Protein AF-A0A179RUH1-F1 (afdb_monomer_lite)

Organism: NCBI:txid427683

Structure (mmCIF, N/CA/C/O backbone):
data_AF-A0A179RUH1-F1
#
_entry.id   AF-A0A179RUH1-F1
#
loop_
_atom_site.group_PDB
_atom_site.id
_atom_site.type_symbol
_atom_site.label_atom_id
_atom_site.label_alt_id
_atom_site.label_comp_id
_atom_site.label_asym_id
_atom_site.label_entity_id
_atom_site.label_seq_id
_atom_site.pdbx_PDB_ins_code
_atom_site.Cartn_x
_atom_site.Cartn_y
_atom_site.Cartn_z
_atom_site.occupancy
_atom_site.B_iso_or_equiv
_atom_site.auth_seq_id
_atom_site.auth_comp_id
_atom_site.auth_asym_id
_atom_site.auth_atom_id
_atom_site.pdbx_PDB_model_num
ATOM 1 N N . MET A 1 1 ? 37.148 2.995 38.097 1.00 51.41 1 MET A N 1
ATOM 2 C CA . MET A 1 1 ? 36.267 2.937 36.908 1.00 51.41 1 MET A CA 1
ATOM 3 C C . MET A 1 1 ? 35.567 1.582 36.913 1.00 51.41 1 MET A C 1
ATOM 5 O O . MET A 1 1 ? 36.279 0.582 36.917 1.00 51.41 1 MET A O 1
ATOM 9 N N . PRO A 1 2 ? 34.228 1.506 37.010 1.00 51.47 2 PRO A N 1
ATOM 10 C CA . PRO A 1 2 ? 33.525 0.230 36.899 1.00 51.47 2 PRO A CA 1
ATOM 11 C C . PRO A 1 2 ? 33.704 -0.323 35.478 1.00 51.47 2 PRO A C 1
ATOM 13 O O . PRO A 1 2 ? 33.559 0.408 34.501 1.00 51.47 2 PRO A O 1
ATOM 16 N N . LYS A 1 3 ? 34.097 -1.597 35.371 1.00 55.59 3 LYS A N 1
ATOM 17 C CA . LYS A 1 3 ? 34.314 -2.285 34.092 1.00 55.59 3 LYS A CA 1
ATOM 18 C C . LYS A 1 3 ? 32.977 -2.410 33.358 1.00 55.59 3 LYS A C 1
ATOM 20 O O . LYS A 1 3 ? 32.030 -2.949 33.925 1.00 55.59 3 LYS A O 1
ATOM 25 N N . SER A 1 4 ? 32.918 -1.939 32.114 1.00 59.97 4 SER A N 1
ATOM 26 C CA . SER A 1 4 ? 31.771 -2.149 31.229 1.00 59.97 4 SER A CA 1
ATOM 27 C C . SER A 1 4 ? 31.453 -3.649 31.134 1.00 59.97 4 SER A C 1
ATOM 29 O O . SER A 1 4 ? 32.389 -4.447 30.994 1.00 59.97 4 SER A O 1
ATOM 31 N N . PRO A 1 5 ? 30.177 -4.063 31.227 1.00 62.06 5 PRO A N 1
ATOM 32 C CA . PRO A 1 5 ? 29.813 -5.465 31.086 1.00 62.06 5 PRO A CA 1
ATOM 33 C C . PRO A 1 5 ? 30.238 -5.965 29.701 1.00 62.06 5 PRO A C 1
ATOM 35 O O . PRO A 1 5 ? 29.958 -5.331 28.684 1.00 62.06 5 PRO A O 1
ATOM 38 N N . LYS A 1 6 ? 30.960 -7.091 29.677 1.00 61.19 6 LYS A N 1
ATOM 39 C CA . LYS A 1 6 ? 31.344 -7.782 28.441 1.00 61.19 6 LYS A CA 1
ATOM 40 C C . LYS A 1 6 ? 30.064 -8.101 27.648 1.00 61.19 6 LYS A C 1
ATOM 42 O O . LYS A 1 6 ? 29.127 -8.615 28.263 1.00 61.19 6 LYS A O 1
ATOM 47 N N . PRO A 1 7 ? 30.008 -7.833 26.329 1.00 63.47 7 PRO A N 1
ATOM 48 C CA . PRO A 1 7 ? 28.891 -8.270 25.498 1.00 63.47 7 PRO A CA 1
ATOM 49 C C . PRO A 1 7 ? 28.693 -9.776 25.677 1.00 63.47 7 PRO A C 1
ATOM 51 O O . PRO A 1 7 ? 29.664 -10.532 25.612 1.00 63.47 7 PRO A O 1
ATOM 54 N N . ALA A 1 8 ? 27.462 -10.203 25.957 1.00 71.00 8 ALA A N 1
ATOM 55 C CA . ALA A 1 8 ? 27.145 -11.621 26.044 1.00 71.00 8 ALA A CA 1
ATOM 56 C C . ALA A 1 8 ? 27.452 -12.273 24.687 1.00 71.00 8 ALA A C 1
ATOM 58 O O . ALA A 1 8 ? 26.938 -11.819 23.665 1.00 71.00 8 ALA A O 1
ATOM 59 N N . GLU A 1 9 ? 28.295 -13.309 24.671 1.00 68.75 9 GLU A N 1
ATOM 60 C CA . GLU A 1 9 ? 28.537 -14.105 23.466 1.00 68.75 9 GLU A CA 1
ATOM 61 C C . GLU A 1 9 ? 27.199 -14.668 22.980 1.00 68.75 9 GLU A C 1
ATOM 63 O O . GLU A 1 9 ? 26.543 -15.461 23.663 1.00 68.75 9 GLU A O 1
ATOM 68 N N . THR A 1 10 ? 26.761 -14.215 21.806 1.00 74.94 10 THR A N 1
ATOM 69 C CA . THR A 1 10 ? 25.546 -14.712 21.172 1.00 74.94 10 THR A CA 1
ATOM 70 C C . THR A 1 10 ? 25.770 -16.170 20.810 1.00 74.94 10 THR A C 1
ATOM 72 O O . THR A 1 10 ? 26.592 -16.479 19.947 1.00 74.94 10 THR A O 1
ATOM 75 N N . LYS A 1 11 ? 25.050 -17.075 21.484 1.00 78.00 11 LYS A N 1
ATOM 76 C CA . LYS A 1 11 ? 25.048 -18.497 21.129 1.00 78.00 11 LYS A CA 1
ATOM 77 C C . LYS A 1 11 ? 24.722 -18.646 19.636 1.00 78.00 11 LYS A C 1
ATOM 79 O O . LYS A 1 11 ? 23.838 -17.930 19.155 1.00 78.00 11 LYS A O 1
ATOM 84 N N . PRO A 1 12 ? 25.392 -19.562 18.915 1.00 85.75 12 PRO A N 1
ATOM 85 C CA . PRO A 1 12 ? 25.071 -19.812 17.518 1.00 85.75 12 PRO A CA 1
ATOM 86 C C . PRO A 1 12 ? 23.609 -20.250 17.396 1.00 85.75 12 PRO A C 1
ATOM 88 O O . PRO A 1 12 ? 23.085 -20.960 18.260 1.00 85.75 12 PRO A O 1
ATOM 91 N N . LEU A 1 13 ? 22.946 -19.790 16.334 1.00 90.69 13 LEU A N 1
ATOM 92 C CA . LEU A 1 13 ? 21.565 -20.162 16.046 1.00 90.69 13 LEU A CA 1
ATOM 93 C C . LEU A 1 13 ? 21.479 -21.678 15.829 1.00 90.69 13 LEU A C 1
ATOM 95 O O . LEU A 1 13 ? 22.367 -22.277 15.225 1.00 90.69 13 LEU A O 1
ATOM 99 N N . ARG A 1 14 ? 20.414 -22.305 16.338 1.00 94.38 14 ARG A N 1
ATOM 100 C CA . ARG A 1 14 ? 20.159 -23.728 16.089 1.00 94.38 14 ARG A CA 1
ATOM 101 C C . ARG A 1 14 ? 19.703 -23.946 14.648 1.00 94.38 14 ARG A C 1
ATOM 103 O O . ARG A 1 14 ? 19.047 -23.085 14.066 1.00 94.38 14 ARG A O 1
ATOM 110 N N . GLU A 1 15 ? 19.954 -25.142 14.132 1.00 95.06 15 GLU A N 1
ATOM 111 C CA . GLU A 1 15 ? 19.354 -25.584 12.875 1.00 95.06 15 GLU A CA 1
ATOM 112 C C . GLU A 1 15 ? 17.820 -25.707 12.996 1.00 95.06 15 GLU A C 1
ATOM 114 O O . GLU A 1 15 ? 17.309 -26.039 14.081 1.00 95.06 15 GLU A O 1
ATOM 119 N N . PRO A 1 16 ? 17.072 -25.472 11.902 1.00 96.12 16 PRO A N 1
ATOM 120 C CA . PRO A 1 16 ? 15.638 -25.714 11.866 1.00 96.12 16 PRO A CA 1
ATOM 121 C C . PRO A 1 16 ? 15.300 -27.195 12.069 1.00 96.12 16 PRO A C 1
ATOM 123 O O . PRO A 1 16 ? 15.936 -28.082 11.486 1.00 96.12 16 PRO A O 1
ATOM 126 N N . ASP A 1 17 ? 14.266 -27.470 12.858 1.00 97.56 17 ASP A N 1
ATOM 127 C CA . ASP A 1 17 ? 13.756 -28.826 13.045 1.00 97.56 17 ASP A CA 1
ATOM 128 C C . ASP A 1 17 ? 12.928 -29.306 11.832 1.00 97.56 17 ASP A C 1
ATOM 130 O O . ASP A 1 17 ? 12.706 -28.585 10.855 1.00 97.56 17 ASP A O 1
ATOM 134 N N . ALA A 1 18 ? 12.465 -30.558 11.864 1.00 97.62 18 ALA A N 1
ATOM 135 C CA . ALA A 1 18 ? 11.696 -31.134 10.760 1.00 97.62 18 ALA A CA 1
ATOM 136 C C . ALA A 1 18 ? 10.355 -30.415 10.499 1.00 97.62 18 ALA A C 1
ATOM 138 O O . ALA A 1 18 ? 9.923 -30.320 9.348 1.00 97.62 18 ALA A O 1
ATOM 139 N N . ARG A 1 19 ? 9.689 -29.895 11.541 1.00 97.56 19 ARG A N 1
ATOM 140 C CA . ARG A 1 19 ? 8.420 -29.160 11.401 1.00 97.56 19 ARG A CA 1
ATOM 141 C C . ARG A 1 19 ? 8.658 -27.790 10.780 1.00 97.56 19 ARG A C 1
ATOM 143 O O . ARG A 1 19 ? 7.870 -27.370 9.931 1.00 97.56 19 ARG A O 1
ATOM 150 N N . GLU A 1 20 ? 9.740 -27.124 11.166 1.00 98.00 20 GLU A N 1
ATOM 151 C CA . GLU A 1 20 ? 10.156 -25.840 10.605 1.00 98.00 20 GLU A CA 1
ATOM 152 C C . GLU A 1 20 ? 10.570 -25.975 9.143 1.00 98.00 20 GLU A C 1
ATOM 154 O O . GLU A 1 20 ? 10.096 -25.197 8.319 1.00 98.00 20 GLU A O 1
ATOM 159 N N . LYS A 1 21 ? 11.348 -27.004 8.784 1.00 98.06 21 LYS A N 1
ATOM 160 C CA . LYS A 1 21 ? 11.692 -27.301 7.380 1.00 98.06 21 LYS A CA 1
ATOM 161 C C . LYS A 1 21 ? 10.448 -27.501 6.524 1.00 98.06 21 LYS A C 1
ATOM 163 O O . LYS A 1 21 ? 10.264 -26.790 5.543 1.00 98.06 21 LYS A O 1
ATOM 168 N N . ALA A 1 22 ? 9.519 -28.343 6.974 1.00 97.69 22 ALA A N 1
ATOM 169 C CA . ALA A 1 22 ? 8.259 -28.540 6.266 1.00 97.69 22 ALA A CA 1
ATOM 170 C C . ALA A 1 22 ? 7.426 -27.242 6.151 1.00 97.69 22 ALA A C 1
ATOM 172 O O . ALA A 1 22 ? 6.706 -27.047 5.171 1.00 97.69 22 ALA A O 1
ATOM 173 N N . ALA A 1 23 ? 7.479 -26.349 7.147 1.00 97.69 23 ALA A N 1
ATOM 174 C CA . ALA A 1 23 ? 6.821 -25.044 7.076 1.00 97.69 23 ALA A CA 1
ATOM 175 C C . ALA A 1 23 ? 7.497 -24.099 6.068 1.00 97.69 23 ALA A C 1
ATOM 177 O O . ALA A 1 23 ? 6.783 -23.410 5.332 1.00 97.69 23 ALA A O 1
ATOM 178 N N . MET A 1 24 ? 8.833 -24.102 6.004 1.00 97.88 24 MET A N 1
ATOM 179 C CA . MET A 1 24 ? 9.621 -23.349 5.025 1.00 97.88 24 MET A CA 1
ATOM 180 C C . MET A 1 24 ? 9.363 -23.841 3.599 1.00 97.88 24 MET A C 1
ATOM 182 O O . MET A 1 24 ? 9.111 -23.011 2.732 1.00 97.88 24 MET A O 1
ATOM 186 N N . ASP A 1 25 ? 9.292 -25.153 3.367 1.00 98.25 25 ASP A N 1
ATOM 187 C CA . ASP A 1 25 ? 8.984 -25.718 2.046 1.00 98.25 25 ASP A CA 1
ATOM 188 C C . ASP A 1 25 ? 7.602 -25.263 1.558 1.00 98.25 25 ASP A C 1
ATOM 190 O O . ASP A 1 25 ? 7.451 -24.742 0.452 1.00 98.25 25 ASP A O 1
ATOM 194 N N . ARG A 1 26 ? 6.579 -25.334 2.425 1.00 97.81 26 ARG A N 1
ATOM 195 C CA . ARG A 1 26 ? 5.243 -24.801 2.101 1.00 97.81 26 ARG A CA 1
ATOM 196 C C . ARG A 1 26 ? 5.267 -23.293 1.837 1.00 97.81 26 ARG A C 1
ATOM 198 O O . ARG A 1 26 ? 4.463 -22.801 1.046 1.00 97.81 26 ARG A O 1
ATOM 205 N N . ALA A 1 27 ? 6.105 -22.539 2.547 1.00 97.12 27 ALA A N 1
ATOM 206 C CA . ALA A 1 27 ? 6.239 -21.099 2.348 1.00 97.12 27 ALA A CA 1
ATOM 207 C C . ALA A 1 27 ? 6.942 -20.763 1.027 1.00 97.12 27 ALA A C 1
ATOM 209 O O . ALA A 1 27 ? 6.518 -19.821 0.358 1.00 97.12 27 ALA A O 1
ATOM 210 N N . LEU A 1 28 ? 7.943 -21.553 0.633 1.00 97.50 28 LEU A N 1
ATOM 211 C CA . LEU A 1 28 ? 8.657 -21.421 -0.631 1.00 97.50 28 LEU A CA 1
ATOM 212 C C . LEU A 1 28 ? 7.722 -21.639 -1.824 1.00 97.50 28 LEU A C 1
ATOM 214 O O . LEU A 1 28 ? 7.736 -20.842 -2.757 1.00 97.50 28 LEU A O 1
ATOM 218 N N . GLU A 1 29 ? 6.854 -22.648 -1.768 1.00 97.56 29 GLU A N 1
ATOM 219 C CA . GLU A 1 29 ? 5.868 -22.878 -2.831 1.00 97.56 29 GLU A CA 1
ATOM 220 C C . GLU A 1 29 ? 4.874 -21.715 -2.952 1.00 97.56 29 GLU A C 1
ATOM 222 O O . GLU A 1 29 ? 4.619 -21.221 -4.050 1.00 97.56 29 GLU A O 1
ATOM 227 N N . ARG A 1 30 ? 4.391 -21.173 -1.822 1.00 95.81 30 ARG A N 1
ATOM 228 C CA . ARG A 1 30 ? 3.570 -19.948 -1.845 1.00 95.81 30 ARG A CA 1
ATOM 229 C C . ARG A 1 30 ? 4.335 -18.737 -2.369 1.00 95.81 30 ARG A C 1
ATOM 231 O O . ARG A 1 30 ? 3.725 -17.882 -2.992 1.00 95.81 30 ARG A O 1
ATOM 238 N N . TYR A 1 31 ? 5.630 -18.622 -2.082 1.00 94.06 31 TYR A N 1
ATOM 239 C CA . TYR A 1 31 ? 6.466 -17.529 -2.577 1.00 94.06 31 TYR A CA 1
ATOM 240 C C . TYR A 1 31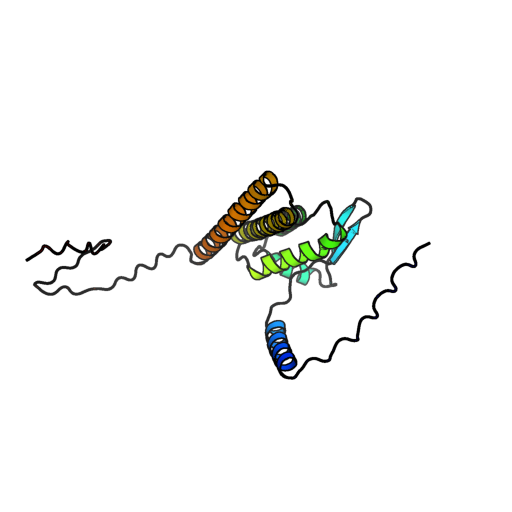 ? 6.612 -17.586 -4.098 1.00 94.06 31 TYR A C 1
ATOM 242 O O . TYR A 1 31 ? 6.343 -16.587 -4.754 1.00 94.06 31 TYR A O 1
ATOM 250 N N . LYS A 1 32 ? 6.933 -18.758 -4.655 1.00 94.25 32 LYS A N 1
ATOM 251 C CA . LYS A 1 32 ? 7.063 -18.959 -6.107 1.00 94.25 32 LYS A CA 1
ATOM 252 C C . LYS A 1 32 ? 5.764 -18.688 -6.873 1.00 94.25 32 LYS A C 1
ATOM 254 O O . LYS A 1 32 ? 5.821 -18.288 -8.026 1.00 94.25 32 LYS A O 1
ATOM 259 N N . ALA A 1 33 ? 4.610 -18.916 -6.244 1.00 94.06 33 ALA A N 1
ATOM 260 C CA . ALA A 1 33 ? 3.302 -18.679 -6.853 1.00 94.06 33 ALA A CA 1
ATOM 261 C C . ALA A 1 33 ? 2.869 -17.200 -6.859 1.00 94.06 33 ALA A C 1
ATOM 263 O O . ALA A 1 33 ? 1.863 -16.869 -7.485 1.00 94.06 33 ALA A O 1
ATOM 264 N N . ARG A 1 34 ? 3.568 -16.310 -6.141 1.00 91.12 34 ARG A N 1
ATOM 265 C CA . ARG A 1 34 ? 3.238 -14.879 -6.127 1.00 91.12 34 ARG A CA 1
ATOM 266 C C . ARG A 1 34 ? 3.828 -14.182 -7.357 1.00 91.12 34 ARG A C 1
ATOM 268 O O . ARG A 1 34 ? 4.953 -14.504 -7.736 1.00 91.12 34 ARG A O 1
ATOM 275 N N . PRO A 1 35 ? 3.121 -13.197 -7.935 1.00 89.50 35 PRO A N 1
ATOM 276 C CA . PRO A 1 35 ? 3.712 -12.297 -8.917 1.00 89.50 35 PRO A CA 1
ATOM 277 C C . PRO A 1 35 ? 4.962 -11.608 -8.359 1.00 89.50 35 PRO A C 1
ATOM 279 O O . PRO A 1 35 ? 5.060 -11.365 -7.151 1.00 89.50 35 PRO A O 1
ATOM 282 N N . ALA A 1 36 ? 5.908 -11.285 -9.242 1.00 88.06 36 ALA A N 1
ATOM 283 C CA . ALA A 1 36 ? 7.064 -10.482 -8.868 1.00 88.06 36 ALA A CA 1
ATOM 284 C C . ALA A 1 36 ? 6.594 -9.090 -8.404 1.00 88.06 36 ALA A C 1
ATOM 286 O O . ALA A 1 36 ? 5.744 -8.500 -9.070 1.00 88.06 36 ALA A O 1
ATOM 287 N N . PRO A 1 37 ? 7.108 -8.558 -7.283 1.00 85.56 37 PRO A N 1
ATOM 288 C CA . PRO A 1 37 ? 6.723 -7.232 -6.822 1.00 85.56 37 PRO A CA 1
ATOM 289 C C . PRO A 1 37 ? 7.235 -6.150 -7.781 1.00 85.56 37 PRO A C 1
ATOM 291 O O . PRO A 1 37 ? 8.336 -6.254 -8.328 1.00 85.56 37 PRO A O 1
ATOM 294 N N . PHE A 1 38 ? 6.446 -5.091 -7.960 1.00 92.00 38 PHE A N 1
ATOM 295 C CA . PHE A 1 38 ? 6.910 -3.873 -8.611 1.00 92.00 38 PHE A CA 1
ATOM 296 C C . PHE A 1 38 ? 7.746 -3.038 -7.633 1.00 92.00 38 PHE A C 1
ATOM 298 O O . PHE A 1 38 ? 7.284 -2.702 -6.541 1.00 92.00 38 PHE A O 1
ATOM 305 N N . GLU A 1 39 ? 8.973 -2.692 -8.026 1.00 93.31 39 GLU A N 1
ATOM 306 C CA . GLU A 1 39 ? 9.933 -1.998 -7.164 1.00 93.31 39 GLU A CA 1
ATOM 307 C C . GLU A 1 39 ? 10.732 -0.930 -7.924 1.00 93.31 39 GLU A C 1
ATOM 309 O O . GLU A 1 39 ? 10.980 -1.030 -9.133 1.00 93.31 39 GLU A O 1
ATOM 314 N N . TYR A 1 40 ? 11.195 0.073 -7.175 1.00 92.56 40 TYR A N 1
ATOM 315 C CA . TYR A 1 40 ? 12.236 1.006 -7.600 1.00 92.56 40 TYR A CA 1
ATOM 316 C C . TYR A 1 40 ? 13.513 0.785 -6.785 1.00 92.56 40 TYR A C 1
ATOM 318 O O . TYR A 1 40 ? 13.475 0.587 -5.569 1.00 92.56 40 TYR A O 1
ATOM 326 N N . ALA A 1 41 ? 14.665 0.904 -7.443 1.00 90.62 41 ALA A N 1
ATOM 327 C CA . ALA A 1 41 ? 15.903 1.212 -6.745 1.00 90.62 41 ALA A CA 1
ATOM 328 C C . ALA A 1 41 ? 15.824 2.662 -6.248 1.00 90.62 41 ALA A C 1
ATOM 330 O O . ALA A 1 41 ? 15.422 3.560 -6.990 1.00 90.62 41 ALA A O 1
ATOM 331 N N . VAL A 1 42 ? 16.188 2.899 -4.990 1.00 87.12 42 VAL A N 1
ATOM 332 C CA . VAL A 1 42 ? 16.121 4.232 -4.388 1.00 87.12 42 VAL A CA 1
ATOM 333 C C . VAL A 1 42 ? 17.520 4.688 -4.015 1.00 87.12 42 VAL A C 1
ATOM 335 O O . VAL A 1 42 ? 18.230 4.011 -3.273 1.00 87.12 42 VAL A O 1
ATOM 338 N N . HIS A 1 43 ? 17.911 5.846 -4.538 1.00 85.44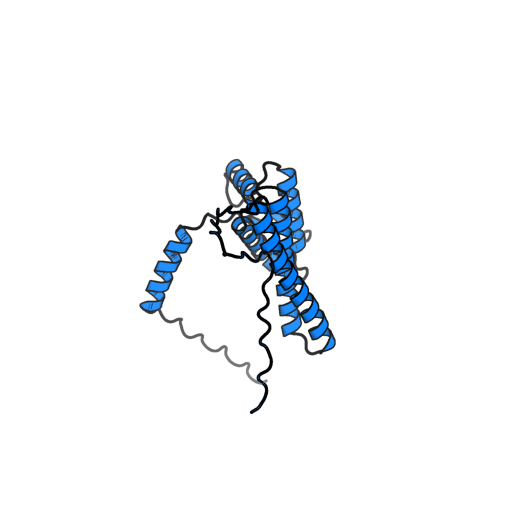 43 HIS A N 1
ATOM 339 C CA . HIS A 1 43 ? 19.228 6.427 -4.323 1.00 85.44 43 HIS A CA 1
ATOM 340 C C . HIS A 1 43 ? 19.101 7.764 -3.587 1.00 85.44 43 HIS A C 1
ATOM 342 O O . HIS A 1 43 ? 18.605 8.731 -4.184 1.00 85.44 43 HIS A O 1
ATOM 348 N N . PRO A 1 44 ? 19.584 7.856 -2.335 1.00 80.81 44 PRO A N 1
ATOM 349 C CA . PRO A 1 44 ? 19.654 9.122 -1.617 1.00 80.81 44 PRO A CA 1
ATOM 350 C C . PRO A 1 44 ? 20.466 10.152 -2.407 1.00 80.81 44 PRO A C 1
ATOM 352 O O . PRO A 1 44 ? 21.509 9.824 -2.976 1.00 80.81 44 PRO A O 1
ATOM 355 N N . GLN A 1 45 ? 19.986 11.390 -2.451 1.00 81.00 45 GLN A N 1
ATOM 356 C CA . GLN A 1 45 ? 20.663 12.515 -3.094 1.00 81.00 45 GLN A CA 1
ATOM 357 C C . GLN A 1 45 ? 21.204 13.502 -2.050 1.00 81.00 45 GLN A C 1
ATOM 359 O O . GLN A 1 45 ? 20.760 13.535 -0.900 1.00 81.00 45 GLN A O 1
ATOM 364 N N . ALA A 1 46 ? 22.185 14.315 -2.456 1.00 76.19 46 ALA A N 1
ATOM 365 C CA . ALA A 1 46 ? 22.867 15.273 -1.578 1.00 76.19 46 ALA A CA 1
ATOM 366 C C . ALA A 1 46 ? 21.952 16.403 -1.067 1.00 76.19 46 ALA A C 1
ATOM 368 O O . ALA A 1 46 ? 22.181 16.941 0.012 1.00 76.19 46 ALA A O 1
ATOM 369 N N . ASP A 1 47 ? 20.898 16.733 -1.814 1.00 77.81 47 ASP A N 1
ATOM 370 C CA . ASP A 1 47 ? 19.843 17.684 -1.434 1.00 77.81 47 ASP A CA 1
ATOM 371 C C . ASP A 1 47 ? 18.825 17.092 -0.435 1.00 77.81 47 ASP A C 1
ATOM 373 O O . ASP A 1 47 ? 17.892 17.768 -0.001 1.00 77.81 47 ASP A O 1
ATOM 377 N N . GLY A 1 48 ? 19.004 15.827 -0.042 1.00 71.25 48 GLY A N 1
ATOM 378 C CA . GLY A 1 48 ? 18.098 15.102 0.839 1.00 71.25 48 GLY A CA 1
ATOM 379 C C . GLY A 1 48 ? 16.856 14.545 0.142 1.00 71.25 48 GLY A C 1
ATOM 380 O O . GLY A 1 48 ? 16.015 13.962 0.834 1.00 71.25 48 GLY A O 1
ATOM 381 N N . MET A 1 49 ? 16.738 14.696 -1.180 1.00 74.06 49 MET A N 1
ATOM 382 C CA . MET A 1 49 ? 15.719 14.036 -1.991 1.00 74.06 49 MET A CA 1
ATOM 383 C C . MET A 1 49 ? 16.090 12.571 -2.256 1.00 74.06 49 MET A C 1
ATOM 385 O O . MET A 1 49 ? 17.231 12.137 -2.083 1.00 74.06 49 MET A O 1
ATOM 389 N N . GLN A 1 50 ? 15.099 11.786 -2.671 1.00 79.56 50 GLN A N 1
ATOM 390 C CA . GLN A 1 50 ? 15.262 10.379 -3.026 1.00 79.56 50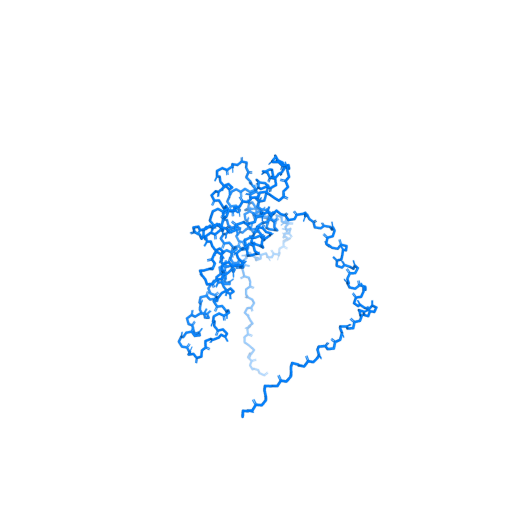 GLN A CA 1
ATOM 391 C C . GLN A 1 50 ? 15.078 10.240 -4.534 1.00 79.56 50 GLN A C 1
ATOM 393 O O . GLN A 1 50 ? 14.025 10.589 -5.067 1.00 79.56 50 GLN A O 1
ATOM 398 N N . LYS A 1 51 ? 16.100 9.742 -5.235 1.00 85.12 51 LYS A N 1
ATOM 399 C CA . LYS A 1 51 ? 16.007 9.473 -6.670 1.00 85.12 51 LYS A CA 1
ATOM 400 C C . LYS A 1 51 ? 15.534 8.045 -6.882 1.00 85.12 51 LYS A C 1
ATOM 402 O O . LYS A 1 51 ? 16.227 7.101 -6.503 1.00 85.12 51 LYS A O 1
ATOM 407 N N . LEU A 1 52 ? 14.383 7.901 -7.528 1.00 88.25 52 LEU A N 1
ATOM 408 C CA . LEU A 1 52 ? 13.903 6.611 -8.002 1.00 88.25 52 LEU A CA 1
ATOM 409 C C . LEU A 1 52 ? 14.639 6.234 -9.293 1.00 88.25 52 LEU A C 1
ATOM 411 O O . LEU A 1 52 ? 14.792 7.051 -10.203 1.00 88.25 52 LEU A O 1
ATOM 415 N N . ALA A 1 53 ? 15.103 4.994 -9.365 1.00 90.00 53 ALA A N 1
ATOM 416 C CA . ALA A 1 53 ? 15.733 4.399 -10.531 1.00 90.00 53 ALA A CA 1
ATOM 417 C C . ALA A 1 53 ? 15.169 2.999 -10.771 1.00 90.00 53 ALA A C 1
ATOM 419 O O . ALA A 1 53 ? 14.689 2.323 -9.861 1.00 90.00 53 ALA A O 1
ATOM 420 N N . ARG A 1 54 ? 15.221 2.552 -12.021 1.00 92.88 54 ARG A N 1
ATOM 421 C CA . ARG A 1 54 ? 14.786 1.202 -12.380 1.00 92.88 54 ARG A CA 1
ATOM 422 C C . ARG A 1 54 ? 15.796 0.186 -11.836 1.00 92.88 54 ARG A C 1
ATOM 424 O O . ARG A 1 54 ? 16.997 0.452 -11.911 1.00 92.88 54 ARG A O 1
ATOM 431 N N . PRO A 1 55 ? 15.347 -0.975 -11.341 1.00 91.62 55 PRO A N 1
ATOM 432 C CA . PRO A 1 55 ? 16.242 -2.006 -10.825 1.00 91.62 55 PRO A CA 1
ATOM 433 C C . PRO A 1 55 ? 16.910 -2.845 -11.931 1.00 91.62 55 PRO A C 1
ATOM 435 O O . PRO A 1 55 ? 17.802 -3.635 -11.635 1.00 91.62 55 PRO A O 1
ATOM 438 N N . HIS A 1 56 ? 16.499 -2.699 -13.196 1.00 92.06 56 HIS A N 1
ATOM 439 C CA . HIS A 1 56 ? 17.015 -3.466 -14.334 1.00 92.06 56 HIS A CA 1
ATOM 440 C C . HIS A 1 56 ? 17.058 -2.642 -15.631 1.00 92.06 56 HIS A C 1
ATOM 442 O O . HIS A 1 56 ? 16.538 -1.528 -15.695 1.00 92.06 56 HIS A O 1
ATOM 448 N N . SER A 1 57 ? 17.683 -3.206 -16.670 1.00 95.31 57 SER A N 1
ATOM 449 C CA . SER A 1 57 ? 17.941 -2.551 -17.962 1.00 95.31 57 SER A CA 1
ATOM 450 C C . SER A 1 57 ? 16.768 -2.556 -18.949 1.00 95.31 57 SER A C 1
ATOM 452 O O . SER A 1 57 ? 16.858 -1.907 -19.984 1.00 95.31 57 SER A O 1
ATOM 454 N N . ASP A 1 58 ? 15.708 -3.327 -18.688 1.00 95.94 58 ASP A N 1
ATOM 455 C CA . ASP A 1 58 ? 14.502 -3.322 -19.527 1.00 95.94 58 ASP A CA 1
ATOM 456 C C . ASP A 1 58 ? 13.571 -2.155 -19.162 1.00 95.94 58 ASP A C 1
ATOM 458 O O . ASP A 1 58 ? 12.760 -2.231 -18.235 1.00 95.94 58 ASP A O 1
ATOM 462 N N . ASP A 1 59 ? 13.727 -1.060 -19.897 1.00 93.62 59 ASP A N 1
ATOM 463 C CA . ASP A 1 59 ? 13.010 0.196 -19.698 1.00 93.62 59 ASP A CA 1
ATOM 464 C C . ASP A 1 59 ? 11.508 0.063 -19.972 1.00 93.62 59 ASP A C 1
ATOM 466 O O . ASP A 1 59 ? 10.685 0.569 -19.205 1.00 93.62 59 ASP A O 1
ATOM 470 N N . ALA A 1 60 ? 11.158 -0.625 -21.060 1.00 95.69 60 ALA A N 1
ATOM 471 C CA . ALA A 1 60 ? 9.774 -0.811 -21.475 1.00 95.69 60 ALA A CA 1
ATOM 472 C C . ALA A 1 60 ? 9.052 -1.775 -20.529 1.00 95.69 60 ALA A C 1
ATOM 474 O O . ALA A 1 60 ? 7.936 -1.486 -20.099 1.00 95.69 60 ALA A O 1
ATOM 475 N N . GLY A 1 61 ? 9.710 -2.872 -20.144 1.00 95.81 61 GLY A N 1
ATOM 476 C CA . GLY A 1 61 ? 9.177 -3.820 -19.170 1.00 95.81 61 GLY A CA 1
ATOM 477 C C . GLY A 1 61 ? 8.930 -3.179 -17.804 1.00 95.81 61 GLY A C 1
ATOM 478 O O . GLY A 1 61 ? 7.871 -3.391 -17.214 1.00 95.81 61 GLY A O 1
ATOM 479 N N . HIS A 1 62 ? 9.851 -2.332 -17.321 1.00 95.81 62 HIS A N 1
ATOM 480 C CA . HIS A 1 62 ? 9.654 -1.622 -16.049 1.00 95.81 62 HIS A CA 1
ATOM 481 C C . HIS A 1 62 ? 8.470 -0.654 -16.108 1.00 95.81 62 HIS A C 1
ATOM 483 O O . HIS A 1 62 ? 7.655 -0.631 -15.188 1.00 95.81 62 HIS A O 1
ATOM 489 N N . LEU A 1 63 ? 8.337 0.102 -17.206 1.00 95.06 63 LEU A N 1
ATOM 490 C CA . LEU A 1 63 ? 7.204 1.005 -17.410 1.00 95.06 63 LEU A CA 1
ATOM 491 C C . LEU A 1 63 ? 5.873 0.245 -17.441 1.00 95.06 63 LEU A C 1
ATOM 493 O O . LEU A 1 63 ? 4.933 0.661 -16.771 1.00 95.06 63 LEU A O 1
ATOM 497 N N . LEU A 1 64 ? 5.792 -0.861 -18.185 1.00 96.00 64 LEU A N 1
ATOM 498 C CA . LEU A 1 64 ? 4.577 -1.675 -18.260 1.00 96.00 64 LEU A CA 1
ATOM 499 C C . LEU A 1 64 ? 4.192 -2.239 -16.891 1.00 96.00 64 LEU A C 1
ATOM 501 O O . LEU A 1 64 ? 3.024 -2.175 -16.521 1.00 96.00 64 LEU A O 1
ATOM 505 N N . HIS A 1 65 ? 5.164 -2.715 -16.113 1.00 95.50 65 HIS A N 1
ATOM 506 C CA . HIS A 1 65 ? 4.913 -3.200 -14.757 1.00 95.50 65 HIS A CA 1
ATOM 507 C C . HIS A 1 65 ? 4.431 -2.075 -13.826 1.00 95.50 65 HIS A C 1
ATOM 509 O O . HIS A 1 65 ? 3.534 -2.284 -13.015 1.00 95.50 65 HIS A O 1
ATOM 515 N N . ALA A 1 66 ? 4.974 -0.862 -13.976 1.00 95.75 66 ALA A N 1
ATOM 516 C CA . ALA A 1 66 ? 4.530 0.301 -13.214 1.00 95.75 66 ALA A CA 1
ATOM 517 C C . ALA A 1 66 ? 3.089 0.707 -13.562 1.00 95.75 66 ALA A C 1
ATOM 519 O O . ALA A 1 66 ? 2.295 0.999 -12.673 1.00 95.75 66 ALA A O 1
ATOM 520 N N . LEU A 1 67 ? 2.754 0.735 -14.853 1.00 97.12 67 LEU A N 1
ATOM 521 C CA . LEU A 1 67 ? 1.411 1.047 -15.345 1.00 97.12 67 LEU A CA 1
ATOM 522 C C . LEU A 1 67 ? 0.381 0.015 -14.857 1.00 97.12 67 LEU A C 1
ATOM 524 O O . LEU A 1 67 ? -0.673 0.401 -14.351 1.00 97.12 67 LEU A O 1
ATOM 528 N N . ASP A 1 68 ? 0.726 -1.273 -14.924 1.00 96.81 68 ASP A N 1
ATOM 529 C CA . ASP A 1 68 ? -0.093 -2.382 -14.420 1.00 96.81 68 ASP A CA 1
ATOM 530 C C . ASP A 1 68 ? -0.319 -2.295 -12.902 1.00 96.81 68 ASP A C 1
ATOM 532 O O . ASP A 1 68 ? -1.456 -2.391 -12.442 1.00 96.81 68 ASP A O 1
ATOM 536 N N . ALA A 1 69 ? 0.723 -1.982 -12.121 1.00 96.56 69 ALA A N 1
ATOM 537 C CA . ALA A 1 69 ? 0.618 -1.833 -10.666 1.00 96.56 69 ALA A CA 1
ATOM 538 C C . ALA A 1 69 ? -0.396 -0.756 -10.234 1.00 96.56 69 ALA A C 1
ATOM 540 O O . ALA A 1 69 ? -1.002 -0.871 -9.169 1.00 96.56 69 ALA A O 1
ATOM 541 N N . PHE A 1 70 ? -0.600 0.281 -11.053 1.00 97.19 70 PHE A N 1
ATOM 542 C CA . PHE A 1 70 ? -1.595 1.332 -10.821 1.00 97.19 70 PHE A CA 1
ATOM 543 C C . PHE A 1 70 ? -2.859 1.179 -11.682 1.00 97.19 70 PHE A C 1
ATOM 545 O O . PHE A 1 70 ? -3.701 2.074 -11.663 1.00 97.19 70 PHE A O 1
ATOM 552 N N . GLY A 1 71 ? -3.014 0.084 -12.431 1.00 96.69 71 GLY A N 1
ATOM 553 C CA . GLY A 1 71 ? -4.192 -0.162 -13.264 1.00 96.69 71 GLY A CA 1
ATOM 554 C C . GLY A 1 71 ? -4.476 0.949 -14.274 1.00 96.69 71 GLY A C 1
ATOM 555 O O . GLY A 1 71 ? -5.634 1.302 -14.476 1.00 96.69 71 GLY A O 1
ATOM 556 N N . THR A 1 72 ? -3.441 1.559 -14.856 1.00 98.00 72 THR A N 1
ATOM 557 C CA . THR A 1 72 ? -3.580 2.730 -15.733 1.00 98.00 72 THR A CA 1
ATOM 558 C C . THR A 1 72 ? -2.792 2.561 -17.026 1.00 98.00 72 THR A C 1
ATOM 560 O O . THR A 1 72 ? -1.767 1.890 -17.063 1.00 98.00 72 THR A O 1
ATOM 563 N N . ALA A 1 73 ? -3.227 3.236 -18.089 1.00 97.50 73 ALA A N 1
ATOM 564 C CA . ALA A 1 73 ? -2.417 3.452 -19.291 1.00 97.50 73 ALA A CA 1
ATOM 565 C C . ALA A 1 73 ? -1.736 4.838 -19.307 1.00 97.50 73 ALA A C 1
ATOM 567 O O . ALA A 1 73 ? -0.974 5.147 -20.222 1.00 97.50 73 ALA A O 1
ATOM 568 N N . SER A 1 74 ? -2.019 5.695 -18.320 1.00 98.00 74 SER A N 1
ATOM 569 C CA . SER A 1 74 ? -1.517 7.066 -18.255 1.00 98.00 74 SER A CA 1
ATOM 570 C C . SER A 1 74 ? -0.208 7.140 -17.478 1.00 98.00 74 SER A C 1
ATOM 572 O O . SER A 1 74 ? -0.161 6.922 -16.264 1.00 98.00 74 SER A O 1
ATOM 574 N N . ASN A 1 75 ? 0.864 7.515 -18.177 1.00 96.06 75 ASN A N 1
ATOM 575 C CA . ASN A 1 75 ? 2.159 7.722 -17.541 1.00 96.06 75 ASN A CA 1
ATOM 576 C C . ASN A 1 75 ? 2.107 8.845 -16.489 1.00 96.06 75 ASN A C 1
ATOM 578 O O . ASN A 1 75 ? 2.632 8.666 -15.393 1.00 96.06 75 ASN A O 1
ATOM 582 N N . ASP A 1 76 ? 1.407 9.944 -16.783 1.00 97.94 76 ASP A N 1
ATOM 583 C CA . ASP A 1 76 ? 1.279 11.093 -15.879 1.00 97.94 76 ASP A CA 1
ATOM 584 C C . ASP A 1 76 ? 0.520 10.733 -14.598 1.00 97.94 76 ASP A C 1
ATOM 586 O O . ASP A 1 76 ? 0.888 11.165 -13.504 1.00 97.94 76 ASP A O 1
ATOM 590 N N . PHE A 1 77 ? -0.525 9.906 -14.715 1.00 98.12 77 PHE A N 1
ATOM 591 C CA . PHE A 1 77 ? -1.257 9.423 -13.547 1.00 98.12 77 PHE A CA 1
ATOM 592 C C . PHE A 1 77 ? -0.352 8.571 -12.655 1.00 98.12 77 PHE A C 1
ATOM 594 O O . PHE A 1 77 ? -0.268 8.820 -11.452 1.00 98.12 77 PHE A O 1
ATOM 601 N N . LYS A 1 78 ? 0.361 7.605 -13.248 1.00 96.19 78 LYS A N 1
ATOM 602 C CA . LYS A 1 78 ? 1.321 6.750 -12.541 1.00 96.19 78 LYS A CA 1
ATOM 603 C C . LYS A 1 78 ? 2.427 7.583 -11.882 1.00 96.19 78 LYS A C 1
ATOM 605 O O . LYS A 1 78 ? 2.737 7.356 -10.715 1.00 96.19 78 LYS A O 1
ATOM 610 N N . ASP A 1 79 ? 2.986 8.574 -12.577 1.00 95.00 79 ASP A N 1
ATOM 611 C CA . ASP A 1 79 ? 4.025 9.454 -12.026 1.00 95.00 79 ASP A CA 1
ATOM 612 C C . ASP A 1 79 ? 3.497 10.272 -10.838 1.00 95.00 79 ASP A C 1
ATOM 614 O O . ASP A 1 79 ? 4.132 10.320 -9.782 1.00 95.00 79 ASP A O 1
ATOM 618 N N . ASN A 1 80 ? 2.295 10.840 -10.949 1.00 95.88 80 ASN A N 1
ATOM 619 C CA . ASN A 1 80 ? 1.665 11.547 -9.838 1.00 95.88 80 ASN A CA 1
ATOM 620 C C . ASN A 1 80 ? 1.348 10.612 -8.653 1.00 95.88 80 ASN A C 1
ATOM 622 O O . ASN A 1 80 ? 1.578 10.985 -7.502 1.00 95.88 80 ASN A O 1
ATOM 626 N N . ALA A 1 81 ? 0.868 9.391 -8.902 1.00 96.06 81 ALA A N 1
ATOM 627 C CA . ALA A 1 81 ? 0.595 8.412 -7.851 1.00 96.06 81 ALA A CA 1
ATOM 628 C C . ALA A 1 81 ? 1.875 8.003 -7.098 1.00 96.06 81 ALA A C 1
ATOM 630 O O . ALA A 1 81 ? 1.865 7.917 -5.868 1.00 96.06 81 ALA A O 1
ATOM 631 N N . LEU A 1 82 ? 2.996 7.830 -7.808 1.00 94.25 82 LEU A N 1
ATOM 632 C CA . LEU A 1 82 ? 4.310 7.575 -7.208 1.00 94.25 82 LEU A CA 1
ATOM 633 C C . LEU A 1 82 ? 4.776 8.738 -6.326 1.00 94.25 82 LEU A C 1
ATOM 635 O O . LEU A 1 82 ? 5.262 8.507 -5.218 1.00 94.25 82 LEU A O 1
ATOM 639 N N . VAL A 1 83 ? 4.595 9.981 -6.782 1.00 92.12 83 VAL A N 1
ATOM 640 C CA . VAL A 1 83 ? 4.922 11.182 -5.995 1.00 92.12 83 VAL A CA 1
ATOM 641 C C . VAL A 1 83 ? 4.074 11.252 -4.724 1.00 92.12 83 VAL A C 1
ATOM 643 O O . VAL A 1 83 ? 4.612 11.470 -3.637 1.00 92.12 83 VAL A O 1
ATOM 646 N N . GLN A 1 84 ? 2.763 11.022 -4.832 1.00 92.75 84 GLN A N 1
ATOM 647 C CA . GLN A 1 84 ? 1.857 11.008 -3.681 1.00 92.75 84 GLN A CA 1
ATOM 648 C C . GLN A 1 84 ? 2.233 9.914 -2.679 1.00 92.75 84 GLN A C 1
ATOM 650 O O . GLN A 1 84 ? 2.293 10.177 -1.478 1.00 92.75 84 GLN A O 1
ATOM 655 N N . LEU A 1 85 ? 2.545 8.709 -3.161 1.00 92.19 85 LEU A N 1
ATOM 656 C CA . LEU A 1 85 ? 2.990 7.612 -2.311 1.00 92.19 85 LEU A CA 1
ATOM 657 C C . LEU A 1 85 ? 4.304 7.948 -1.597 1.00 92.19 85 LEU A C 1
ATOM 659 O O . LEU A 1 85 ? 4.416 7.727 -0.393 1.00 92.19 85 LEU A O 1
ATOM 663 N N . GLY A 1 86 ? 5.269 8.532 -2.311 1.00 89.50 86 GLY A N 1
ATOM 664 C CA . GLY A 1 86 ? 6.538 8.985 -1.741 1.00 89.50 86 GLY A CA 1
ATOM 665 C C . GLY A 1 86 ? 6.326 9.985 -0.606 1.00 89.50 86 GLY A C 1
ATOM 666 O O . GLY A 1 86 ? 6.884 9.816 0.475 1.00 89.50 86 GLY A O 1
ATOM 667 N N . ALA A 1 87 ? 5.453 10.972 -0.812 1.00 86.62 87 ALA A N 1
ATOM 668 C CA . ALA A 1 87 ? 5.120 11.965 0.206 1.00 86.62 87 ALA A CA 1
ATOM 669 C C . ALA A 1 87 ? 4.446 11.355 1.451 1.00 86.62 87 ALA A C 1
ATOM 671 O O . ALA A 1 87 ? 4.668 11.831 2.562 1.00 86.62 87 ALA A O 1
ATOM 672 N N . VAL A 1 88 ? 3.642 10.300 1.284 1.00 83.81 88 VAL A N 1
ATOM 673 C CA . VAL A 1 88 ? 2.965 9.594 2.386 1.00 83.81 88 VAL A CA 1
ATOM 674 C C . VAL A 1 88 ? 3.954 8.807 3.249 1.00 83.81 88 VAL A C 1
ATOM 676 O O . VAL A 1 88 ? 3.892 8.870 4.479 1.00 83.81 88 VAL A O 1
ATOM 679 N N . VAL A 1 89 ? 4.860 8.053 2.621 1.00 81.31 89 VAL A N 1
ATOM 680 C CA . VAL A 1 89 ? 5.766 7.140 3.340 1.00 81.31 89 VAL A CA 1
ATOM 681 C C . VAL A 1 89 ? 6.993 7.842 3.906 1.00 81.31 89 VAL A C 1
ATOM 683 O O . VAL A 1 89 ? 7.685 7.282 4.750 1.00 81.31 89 VAL A O 1
ATOM 686 N N . GLN A 1 90 ? 7.285 9.065 3.464 1.00 75.56 90 GLN A N 1
ATOM 687 C CA . GLN A 1 90 ? 8.448 9.801 3.933 1.00 75.56 90 GLN A CA 1
ATOM 688 C C . GLN A 1 90 ? 8.318 10.148 5.421 1.00 75.56 90 GLN A C 1
ATOM 690 O O . GLN A 1 90 ? 7.588 11.055 5.819 1.00 75.56 90 GLN A O 1
ATOM 695 N N . ASP A 1 91 ? 9.070 9.438 6.261 1.00 68.94 91 ASP A N 1
ATOM 696 C CA . ASP A 1 91 ? 9.288 9.833 7.646 1.00 68.94 91 ASP A CA 1
ATOM 697 C C . ASP A 1 91 ? 10.450 10.835 7.711 1.00 68.94 91 ASP A C 1
ATOM 699 O O . ASP A 1 91 ? 11.565 10.568 7.262 1.00 68.94 91 ASP A O 1
ATOM 703 N N . VAL A 1 92 ? 10.192 12.014 8.279 1.00 57.75 92 VAL A N 1
ATOM 704 C CA . VAL A 1 92 ? 11.197 13.079 8.441 1.00 57.75 92 VAL A CA 1
ATOM 705 C C . VAL A 1 92 ? 12.320 12.648 9.396 1.00 57.75 92 VAL A C 1
ATOM 707 O O . VAL A 1 92 ? 13.413 13.214 9.358 1.00 57.75 92 VAL A O 1
ATOM 710 N N . THR A 1 93 ? 12.067 11.646 10.244 1.00 58.06 93 THR A N 1
ATOM 711 C CA . THR A 1 93 ? 12.977 11.222 11.316 1.00 58.06 93 THR A CA 1
ATOM 712 C C . THR A 1 93 ? 13.887 10.047 10.961 1.00 58.06 93 THR A C 1
ATOM 714 O O . THR A 1 93 ? 14.890 9.857 11.646 1.00 58.06 93 THR A O 1
ATOM 717 N N . ASP A 1 94 ? 13.601 9.307 9.885 1.00 65.88 94 ASP A N 1
ATOM 718 C CA . ASP A 1 94 ? 14.393 8.149 9.446 1.00 65.88 94 ASP A CA 1
ATOM 719 C C . ASP A 1 94 ? 14.447 8.071 7.912 1.00 65.88 94 ASP A C 1
ATOM 721 O O . ASP A 1 94 ? 13.595 7.475 7.249 1.00 65.88 94 ASP A O 1
ATOM 725 N N . LYS A 1 95 ? 15.466 8.723 7.340 1.00 62.00 95 LYS A N 1
ATOM 726 C CA . LYS A 1 95 ? 15.661 8.799 5.885 1.00 62.00 95 LYS A CA 1
ATOM 727 C C . LYS A 1 95 ? 16.202 7.500 5.281 1.00 62.00 95 LYS A C 1
ATOM 729 O O . LYS A 1 95 ? 16.034 7.296 4.081 1.00 62.00 95 LYS A O 1
ATOM 734 N N . GLU A 1 96 ? 16.839 6.641 6.077 1.00 65.00 96 GLU A N 1
ATOM 735 C CA . GLU A 1 96 ? 17.413 5.372 5.605 1.00 65.00 96 GLU A CA 1
ATOM 736 C C . GLU A 1 96 ? 16.319 4.317 5.390 1.00 65.00 96 GLU A C 1
ATOM 738 O O . GLU A 1 96 ? 16.404 3.516 4.459 1.00 65.00 96 GLU A O 1
ATOM 743 N N . ALA A 1 97 ? 15.228 4.382 6.157 1.00 77.62 97 ALA A N 1
ATOM 744 C CA . ALA A 1 97 ? 14.088 3.479 6.008 1.00 77.62 97 ALA A CA 1
ATOM 745 C C . ALA A 1 97 ? 13.170 3.785 4.804 1.00 77.62 97 ALA A C 1
ATOM 747 O O . ALA A 1 97 ? 12.272 2.990 4.509 1.00 77.62 97 ALA A O 1
ATOM 748 N N . PHE A 1 98 ? 13.368 4.904 4.090 1.00 84.06 98 PHE A N 1
ATOM 749 C CA . PHE A 1 98 ? 12.457 5.331 3.020 1.00 84.06 98 PHE A CA 1
ATOM 750 C C . PHE A 1 98 ? 12.340 4.296 1.896 1.00 84.06 98 PHE A C 1
ATOM 752 O O . PHE A 1 98 ? 11.229 3.955 1.502 1.00 84.06 98 PHE A O 1
ATOM 759 N N . ALA A 1 99 ? 13.463 3.761 1.405 1.00 85.44 99 ALA A N 1
ATOM 760 C CA . ALA A 1 99 ? 13.460 2.805 0.295 1.00 85.44 99 ALA A CA 1
ATOM 761 C C . ALA A 1 99 ? 12.613 1.563 0.615 1.00 85.44 99 ALA A C 1
ATOM 763 O O . ALA A 1 99 ? 11.798 1.122 -0.195 1.00 85.44 99 ALA A O 1
ATOM 764 N N . GLN A 1 100 ? 12.766 1.044 1.836 1.00 87.88 100 GLN A N 1
ATOM 765 C CA . GLN A 1 100 ? 12.011 -0.105 2.317 1.00 87.88 100 GLN A CA 1
ATOM 766 C C . GLN A 1 100 ? 10.518 0.216 2.444 1.00 87.88 100 GLN A C 1
ATOM 768 O O . GLN A 1 100 ? 9.689 -0.564 1.980 1.00 87.88 100 GLN A O 1
ATOM 773 N N . GLN A 1 101 ? 10.160 1.355 3.045 1.00 89.69 101 GLN A N 1
ATOM 774 C CA . GLN A 1 101 ? 8.756 1.747 3.221 1.00 89.69 101 GLN A CA 1
ATOM 775 C C . GLN A 1 101 ? 8.068 2.039 1.881 1.00 89.69 101 GLN A C 1
ATOM 777 O O . GLN A 1 101 ? 6.911 1.662 1.684 1.00 89.69 101 GLN A O 1
ATOM 782 N N . PHE A 1 102 ? 8.786 2.658 0.944 1.00 91.88 102 PHE A N 1
ATOM 783 C CA . PHE A 1 102 ? 8.288 2.968 -0.390 1.00 91.88 102 PHE A CA 1
ATOM 784 C C . PHE A 1 102 ? 8.012 1.697 -1.198 1.00 91.88 102 PHE A C 1
ATOM 786 O O . PHE A 1 102 ? 6.886 1.504 -1.653 1.00 91.88 102 PHE A O 1
ATOM 793 N N . ASN A 1 103 ? 8.977 0.777 -1.294 1.00 93.12 103 ASN A N 1
ATOM 794 C CA . ASN A 1 103 ? 8.770 -0.485 -2.012 1.00 93.12 103 ASN A CA 1
ATOM 795 C C . ASN A 1 103 ? 7.749 -1.397 -1.310 1.00 93.12 103 ASN A C 1
ATOM 797 O O . ASN A 1 103 ? 6.948 -2.041 -1.982 1.00 93.12 103 ASN A O 1
ATOM 801 N N . ALA A 1 104 ? 7.676 -1.398 0.027 1.00 93.50 104 ALA A N 1
ATOM 802 C CA . ALA A 1 104 ? 6.606 -2.100 0.746 1.00 93.50 104 ALA A CA 1
ATOM 803 C C . ALA A 1 104 ? 5.213 -1.536 0.412 1.00 93.50 104 ALA A C 1
ATOM 805 O O . ALA A 1 104 ? 4.241 -2.284 0.300 1.00 93.50 104 ALA A O 1
ATOM 806 N N . SER A 1 105 ? 5.119 -0.223 0.211 1.00 94.81 105 SER A N 1
ATOM 807 C CA . SER A 1 105 ? 3.879 0.441 -0.188 1.00 94.81 105 SER A CA 1
ATOM 808 C C . SER A 1 105 ? 3.497 0.141 -1.637 1.00 94.81 105 SER A C 1
ATOM 810 O O . SER A 1 105 ? 2.325 -0.109 -1.916 1.00 94.81 105 SER A O 1
ATOM 812 N N . LEU A 1 106 ? 4.472 0.073 -2.548 1.00 95.75 106 LEU A N 1
ATOM 813 C CA . LEU A 1 106 ? 4.249 -0.401 -3.919 1.00 95.75 106 LEU A CA 1
ATOM 814 C C . LEU A 1 106 ? 3.789 -1.858 -3.946 1.00 95.75 106 LEU A C 1
ATOM 816 O O . LEU A 1 106 ? 2.860 -2.189 -4.680 1.00 95.75 106 LEU A O 1
ATOM 820 N N . ALA A 1 107 ? 4.370 -2.716 -3.106 1.00 95.38 107 ALA A N 1
ATOM 821 C CA . ALA A 1 107 ? 3.930 -4.099 -2.962 1.00 95.38 107 ALA A CA 1
ATOM 822 C C . ALA A 1 107 ? 2.488 -4.190 -2.431 1.00 95.38 107 ALA A C 1
ATOM 824 O O . ALA A 1 107 ? 1.718 -5.030 -2.894 1.00 95.38 107 ALA A O 1
ATOM 825 N N . ALA A 1 108 ? 2.092 -3.310 -1.504 1.00 95.75 108 ALA A N 1
ATOM 826 C CA . ALA A 1 108 ? 0.714 -3.236 -1.020 1.00 95.75 108 ALA A CA 1
ATOM 827 C C . ALA A 1 108 ? -0.265 -2.813 -2.129 1.00 95.75 108 ALA A C 1
ATOM 829 O O . ALA A 1 108 ? -1.299 -3.456 -2.298 1.00 95.75 108 ALA A O 1
ATOM 830 N N . ILE A 1 109 ? 0.075 -1.789 -2.919 1.00 96.62 109 ILE A N 1
ATOM 831 C CA . ILE A 1 109 ? -0.735 -1.354 -4.070 1.00 96.62 109 ILE A CA 1
ATOM 832 C C . ILE A 1 109 ? -0.823 -2.471 -5.116 1.00 96.62 109 ILE A C 1
ATOM 834 O O . ILE A 1 109 ? -1.921 -2.829 -5.531 1.00 96.62 109 ILE A O 1
ATOM 838 N N . SER A 1 110 ? 0.302 -3.101 -5.458 1.00 95.56 110 SER A N 1
ATOM 839 C CA . SER A 1 110 ? 0.337 -4.236 -6.392 1.00 95.56 110 SER A CA 1
ATOM 840 C C . SER A 1 110 ? -0.526 -5.403 -5.897 1.00 95.56 110 SER A C 1
ATOM 842 O O . SER A 1 110 ? -1.227 -6.038 -6.675 1.00 95.56 110 SER A O 1
ATOM 844 N N . GLY A 1 111 ? -0.537 -5.661 -4.584 1.00 94.81 111 GLY A N 1
ATOM 845 C CA . GLY A 1 111 ? -1.393 -6.673 -3.963 1.00 94.81 111 GLY A CA 1
ATOM 846 C C . GLY A 1 111 ? -2.884 -6.316 -3.955 1.00 94.81 111 GLY A C 1
ATOM 847 O O . GLY A 1 111 ? -3.723 -7.216 -3.984 1.00 94.81 111 GLY A O 1
ATOM 848 N N . ILE A 1 112 ? -3.229 -5.024 -3.938 1.00 96.31 112 ILE A N 1
ATOM 849 C CA . ILE A 1 112 ? -4.604 -4.554 -4.159 1.00 96.31 112 ILE A CA 1
ATOM 850 C C . ILE A 1 112 ? -5.014 -4.797 -5.620 1.00 96.31 112 ILE A C 1
ATOM 852 O O . ILE A 1 112 ? -6.179 -5.120 -5.869 1.00 96.31 112 ILE A O 1
ATOM 856 N N . ALA A 1 113 ? -4.063 -4.708 -6.555 1.00 96.06 113 ALA A N 1
ATOM 857 C CA . ALA A 1 113 ? -4.239 -4.868 -7.998 1.00 96.06 113 ALA A CA 1
ATOM 858 C C . ALA A 1 113 ? -5.353 -3.962 -8.562 1.00 96.06 113 ALA A C 1
ATOM 860 O O . ALA A 1 113 ? -6.414 -4.468 -8.945 1.00 96.06 113 ALA A O 1
ATOM 861 N N . PRO A 1 114 ? -5.176 -2.625 -8.534 1.00 97.00 114 PRO A N 1
ATOM 862 C CA . PRO A 1 114 ? -6.144 -1.683 -9.086 1.00 97.00 114 PRO A CA 1
ATOM 863 C C . PRO A 1 114 ? -6.489 -1.998 -10.544 1.00 97.00 114 PRO A C 1
ATOM 865 O O . PRO A 1 114 ? -5.604 -2.282 -11.342 1.00 97.00 114 PRO A O 1
ATOM 868 N N . GLN A 1 115 ? -7.769 -1.912 -10.903 1.00 96.25 115 GLN A N 1
ATOM 869 C CA . GLN A 1 115 ? -8.230 -2.145 -12.284 1.00 96.25 115 GLN A CA 1
ATOM 870 C C . GLN A 1 115 ? -8.403 -0.858 -13.104 1.00 96.25 115 GLN A C 1
ATOM 872 O O . GLN A 1 115 ? -8.692 -0.916 -14.297 1.00 96.25 115 GLN A O 1
ATOM 877 N N . ASN A 1 116 ? -8.321 0.297 -12.444 1.00 96.12 116 ASN A N 1
ATOM 878 C CA . ASN A 1 116 ? -8.488 1.627 -13.020 1.00 96.12 116 ASN A CA 1
ATOM 879 C C . ASN A 1 116 ? -7.928 2.687 -12.058 1.00 96.12 116 ASN A C 1
ATOM 881 O O . ASN A 1 116 ? -7.621 2.409 -10.894 1.00 96.12 116 ASN A O 1
ATOM 885 N N . GLU A 1 117 ? -7.880 3.934 -12.518 1.00 97.56 117 GLU A N 1
ATOM 886 C CA . GLU A 1 117 ? -7.347 5.076 -11.777 1.00 97.56 117 GLU A CA 1
ATOM 887 C C . GLU A 1 117 ? -8.108 5.365 -10.470 1.00 97.56 117 GLU A C 1
ATOM 889 O O . GLU A 1 117 ? -7.512 5.822 -9.494 1.00 97.56 117 GLU A O 1
ATOM 894 N N . VAL A 1 118 ? -9.416 5.084 -10.403 1.00 97.12 118 VAL A N 1
AT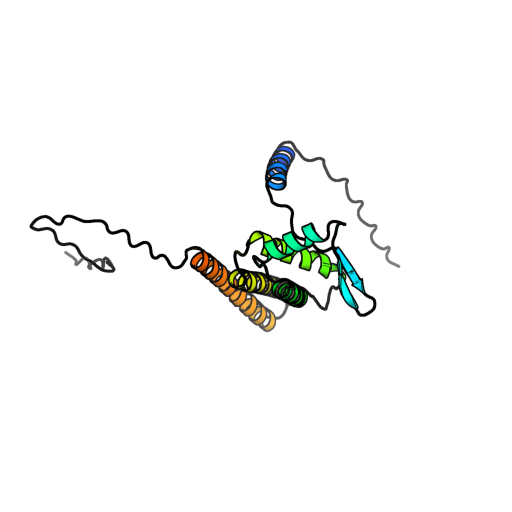OM 895 C CA . VAL A 1 118 ? -10.207 5.284 -9.174 1.00 97.12 118 VAL A CA 1
ATOM 896 C C . VAL A 1 118 ? -9.802 4.273 -8.106 1.00 97.12 118 VAL A C 1
ATOM 898 O O . VAL A 1 118 ? -9.580 4.652 -6.954 1.00 97.12 118 VAL A O 1
ATOM 901 N N . GLU A 1 119 ? -9.651 3.002 -8.484 1.00 97.94 119 GLU A N 1
ATOM 902 C CA . GLU A 1 119 ? -9.106 1.978 -7.590 1.00 97.94 119 GLU A CA 1
ATOM 903 C C . GLU A 1 119 ? -7.677 2.309 -7.158 1.00 97.94 119 GLU A C 1
ATOM 905 O O . GLU A 1 119 ? -7.331 2.094 -5.999 1.00 97.94 119 GLU A O 1
ATOM 910 N N . ALA A 1 120 ? -6.861 2.877 -8.047 1.00 97.50 120 ALA A N 1
ATOM 911 C CA . ALA A 1 120 ? -5.481 3.233 -7.741 1.00 97.50 120 ALA A CA 1
ATOM 912 C C . ALA A 1 120 ? -5.390 4.394 -6.744 1.00 97.50 120 ALA A C 1
ATOM 914 O O . ALA A 1 120 ? -4.636 4.316 -5.773 1.00 97.50 120 ALA A O 1
ATOM 915 N N . MET A 1 121 ? -6.209 5.437 -6.915 1.00 97.62 121 MET A N 1
ATOM 916 C CA . MET A 1 121 ? -6.328 6.514 -5.926 1.00 97.62 121 MET A CA 1
ATOM 917 C C . MET A 1 121 ? -6.780 5.970 -4.567 1.00 97.62 121 MET A C 1
ATOM 919 O O . MET A 1 121 ? -6.216 6.340 -3.535 1.00 97.62 121 MET A O 1
ATOM 923 N N . LEU A 1 122 ? -7.764 5.065 -4.556 1.00 97.88 122 LEU A N 1
ATOM 924 C CA . LEU A 1 122 ? -8.225 4.424 -3.327 1.00 97.88 122 LEU A CA 1
ATOM 925 C C . LEU A 1 122 ? -7.116 3.576 -2.687 1.00 97.88 122 LEU A C 1
ATOM 927 O O . LEU A 1 122 ? -6.924 3.654 -1.477 1.00 97.88 122 LEU A O 1
ATOM 931 N N . ALA A 1 123 ? -6.343 2.829 -3.476 1.00 97.69 123 ALA A N 1
ATOM 932 C CA . ALA A 1 123 ? -5.223 2.024 -2.996 1.00 97.69 123 ALA A CA 1
ATOM 933 C C . ALA A 1 123 ? -4.131 2.884 -2.337 1.00 97.69 123 ALA A C 1
ATOM 935 O O . ALA A 1 123 ? -3.687 2.574 -1.230 1.00 97.69 123 ALA A O 1
ATOM 936 N N . VAL A 1 124 ? -3.750 4.007 -2.959 1.00 96.94 124 VAL A N 1
ATOM 937 C CA . VAL A 1 124 ? -2.800 4.972 -2.373 1.00 96.94 124 VAL A CA 1
ATOM 938 C C . VAL A 1 124 ? -3.341 5.530 -1.050 1.00 96.94 124 VAL A C 1
ATOM 940 O O . VAL A 1 124 ? -2.620 5.573 -0.050 1.00 96.94 124 VAL A O 1
ATOM 943 N N . GLN A 1 125 ? -4.628 5.892 -0.994 1.00 96.38 125 GLN A N 1
ATOM 944 C CA . GLN A 1 125 ? -5.270 6.352 0.244 1.00 96.38 125 GLN A CA 1
ATOM 945 C C . GLN A 1 125 ? -5.324 5.267 1.329 1.00 96.38 125 GLN A C 1
ATOM 947 O O . GLN A 1 125 ? -5.149 5.577 2.510 1.00 96.38 125 GLN A O 1
ATOM 952 N N . MET A 1 126 ? -5.552 4.007 0.957 1.00 98.06 126 MET A N 1
ATOM 953 C CA . MET A 1 126 ? -5.559 2.868 1.878 1.00 98.06 126 MET A CA 1
ATOM 954 C C . MET A 1 126 ? -4.182 2.660 2.510 1.00 98.06 126 MET A C 1
ATOM 956 O O . MET A 1 126 ? -4.093 2.523 3.731 1.00 98.06 126 MET A O 1
ATOM 960 N N . VAL A 1 127 ? -3.109 2.716 1.713 1.00 96.44 127 VAL A N 1
ATOM 961 C CA . VAL A 1 127 ? -1.731 2.653 2.224 1.00 96.44 127 VAL A CA 1
ATOM 962 C C . VAL A 1 127 ? -1.465 3.788 3.213 1.00 96.44 127 VAL A C 1
ATOM 964 O O . VAL A 1 127 ? -1.002 3.528 4.323 1.00 96.44 127 VAL A O 1
ATOM 967 N N . ALA A 1 128 ? -1.824 5.025 2.861 1.00 94.88 128 ALA A N 1
ATOM 968 C CA . ALA A 1 128 ? -1.649 6.182 3.740 1.00 94.88 128 ALA A CA 1
ATOM 969 C C . ALA A 1 128 ? -2.419 6.045 5.061 1.00 94.88 128 ALA A C 1
ATOM 971 O O . ALA A 1 128 ? -1.905 6.354 6.137 1.00 94.88 128 ALA A O 1
ATOM 972 N N . THR A 1 129 ? -3.652 5.547 4.986 1.00 96.75 129 THR A N 1
ATOM 973 C CA . THR A 1 129 ? -4.517 5.338 6.151 1.00 96.75 129 THR A CA 1
ATOM 974 C C . THR A 1 129 ? -3.928 4.278 7.082 1.00 96.75 129 THR A C 1
ATOM 976 O O . THR A 1 129 ? -3.872 4.480 8.298 1.00 96.75 129 THR A O 1
ATOM 979 N N . HIS A 1 130 ? -3.449 3.165 6.520 1.00 96.00 130 HIS A N 1
ATOM 980 C CA . HIS A 1 130 ? -2.791 2.106 7.278 1.00 96.00 130 HIS A CA 1
ATOM 981 C C . HIS A 1 130 ? -1.494 2.599 7.934 1.00 96.00 130 HIS A C 1
ATOM 983 O O . HIS A 1 130 ? -1.303 2.407 9.135 1.00 96.00 130 HIS A O 1
ATOM 989 N N . ASP A 1 131 ? -0.627 3.274 7.178 1.00 92.75 131 ASP A N 1
ATOM 990 C CA . ASP A 1 131 ? 0.636 3.815 7.686 1.00 92.75 131 ASP A CA 1
ATOM 991 C C . ASP A 1 131 ? 0.411 4.802 8.844 1.00 92.75 131 ASP A C 1
ATOM 993 O O . ASP A 1 131 ? 1.017 4.667 9.912 1.00 92.75 131 ASP A O 1
ATOM 997 N N . LEU A 1 132 ? -0.542 5.728 8.700 1.00 93.38 132 LEU A N 1
ATOM 998 C CA . LEU A 1 132 ? -0.878 6.676 9.760 1.00 93.38 132 LEU A CA 1
ATOM 999 C C . LEU A 1 132 ? -1.421 5.974 11.015 1.00 93.38 132 LEU A C 1
ATOM 1001 O O . LEU A 1 132 ? -1.071 6.368 12.132 1.00 93.38 132 LEU A O 1
ATOM 1005 N N . ALA A 1 133 ? -2.227 4.918 10.858 1.00 95.94 133 ALA A N 1
ATOM 1006 C CA . ALA A 1 133 ? -2.688 4.105 11.982 1.00 95.94 133 ALA A CA 1
ATOM 1007 C C . ALA A 1 133 ? -1.513 3.434 12.714 1.00 95.94 133 ALA A C 1
ATOM 1009 O O . ALA A 1 133 ? -1.423 3.527 13.941 1.00 95.94 133 ALA A O 1
ATOM 1010 N N . MET A 1 134 ? -0.585 2.811 11.978 1.00 94.44 134 MET A N 1
ATOM 1011 C CA . MET A 1 134 ? 0.594 2.155 12.558 1.00 94.44 134 MET A CA 1
ATOM 1012 C C . MET A 1 134 ? 1.515 3.155 13.264 1.00 94.44 134 MET A C 1
ATOM 1014 O O . MET A 1 134 ? 1.942 2.911 14.396 1.00 94.44 134 MET A O 1
ATOM 1018 N N . LYS A 1 135 ? 1.773 4.317 12.651 1.00 92.06 135 LYS A N 1
ATOM 1019 C CA . LYS A 1 135 ? 2.564 5.402 13.255 1.00 92.06 135 LYS A CA 1
ATOM 1020 C C . LYS A 1 135 ? 1.905 5.938 14.526 1.00 92.06 135 LYS A C 1
ATOM 1022 O O . LYS A 1 135 ? 2.600 6.157 15.520 1.00 92.06 135 LYS A O 1
ATOM 1027 N N . ALA A 1 136 ? 0.583 6.120 14.530 1.00 94.56 136 ALA A N 1
ATOM 1028 C CA . ALA A 1 136 ? -0.155 6.552 15.716 1.00 94.56 136 ALA A CA 1
ATOM 1029 C C . ALA A 1 136 ? -0.059 5.520 16.851 1.00 94.56 136 ALA A C 1
ATOM 1031 O O . ALA A 1 136 ? 0.268 5.894 17.976 1.00 94.56 136 ALA A O 1
ATOM 1032 N N . MET A 1 137 ? -0.246 4.228 16.557 1.00 95.56 137 MET A N 1
ATOM 1033 C CA . MET A 1 137 ? -0.120 3.157 17.554 1.00 95.56 137 MET A CA 1
ATOM 1034 C C . MET A 1 137 ? 1.300 3.030 18.108 1.00 95.56 137 MET A C 1
ATOM 1036 O O . MET A 1 137 ? 1.467 2.932 19.322 1.00 95.56 137 MET A O 1
ATOM 1040 N N . ARG A 1 138 ? 2.329 3.109 17.254 1.00 93.31 138 ARG A N 1
ATOM 1041 C CA . ARG A 1 138 ? 3.735 3.102 17.689 1.00 93.31 138 ARG A CA 1
ATOM 1042 C C . ARG A 1 138 ? 4.050 4.288 18.600 1.00 93.31 138 ARG A C 1
ATOM 1044 O O . ARG A 1 138 ? 4.716 4.133 19.617 1.00 93.31 138 ARG A O 1
ATOM 1051 N N . LYS A 1 139 ? 3.579 5.491 18.259 1.00 93.19 139 LYS A N 1
ATOM 1052 C CA . LYS A 1 139 ? 3.762 6.672 19.120 1.00 93.19 139 LYS A CA 1
ATOM 1053 C C . LYS A 1 139 ? 3.006 6.517 20.440 1.00 93.19 139 LYS A C 1
ATOM 1055 O O . LYS A 1 139 ? 3.536 6.883 21.483 1.00 93.19 139 LYS A O 1
ATOM 1060 N N . MET A 1 140 ? 1.805 5.940 20.401 1.00 94.94 140 MET A N 1
ATOM 1061 C CA . MET A 1 140 ? 0.983 5.687 21.585 1.00 94.94 140 MET A CA 1
ATOM 1062 C C . MET A 1 140 ? 1.655 4.698 22.542 1.00 94.94 140 MET A C 1
ATOM 1064 O O . MET A 1 140 ? 1.672 4.955 23.739 1.00 94.94 140 MET A O 1
ATOM 1068 N N . SER A 1 141 ? 2.270 3.618 22.040 1.00 93.69 141 SER A N 1
ATOM 1069 C CA . SER A 1 141 ? 2.954 2.621 22.882 1.00 93.69 141 SER A CA 1
ATOM 1070 C C . SER A 1 141 ? 4.177 3.165 23.627 1.00 93.69 141 SER A C 1
ATOM 1072 O O . SER A 1 141 ? 4.654 2.530 24.562 1.00 93.69 141 SER A O 1
ATOM 1074 N N . HIS A 1 142 ? 4.693 4.327 23.217 1.00 92.75 142 HIS A N 1
ATOM 1075 C CA . HIS A 1 142 ? 5.794 5.025 23.883 1.00 92.75 142 HIS A CA 1
ATOM 1076 C C . HIS A 1 142 ? 5.343 6.266 24.670 1.00 92.75 142 HIS A C 1
ATOM 1078 O O . HIS A 1 142 ? 6.176 6.928 25.289 1.00 92.75 142 HIS A O 1
ATOM 1084 N N . ALA A 1 143 ? 4.054 6.612 24.646 1.00 93.44 143 ALA A N 1
ATOM 1085 C CA . ALA A 1 143 ? 3.531 7.742 25.398 1.00 93.44 143 ALA A CA 1
ATOM 1086 C C . ALA A 1 143 ? 3.370 7.369 26.880 1.00 93.44 143 ALA A C 1
ATOM 1088 O O . ALA A 1 143 ? 2.843 6.313 27.213 1.00 93.44 143 ALA A O 1
ATOM 1089 N N . SER A 1 144 ? 3.814 8.258 27.768 1.00 93.12 144 SER A N 1
ATOM 1090 C CA . SER A 1 144 ? 3.684 8.117 29.226 1.00 93.12 144 SER A CA 1
ATOM 1091 C C . SER A 1 144 ? 2.579 8.989 29.831 1.00 93.12 144 SER A C 1
ATOM 1093 O O . SER A 1 144 ? 2.311 8.895 31.024 1.00 93.12 144 SER A O 1
ATOM 1095 N N . ASP A 1 145 ? 1.957 9.846 29.019 1.00 95.88 145 ASP A N 1
ATOM 1096 C CA . ASP A 1 145 ? 0.907 10.776 29.426 1.00 95.88 145 ASP A CA 1
ATOM 1097 C C . ASP A 1 145 ? -0.441 10.379 28.807 1.00 95.88 145 ASP A C 1
ATOM 1099 O O . ASP A 1 145 ? -0.521 10.055 27.617 1.00 95.88 145 ASP A O 1
ATOM 1103 N N . VAL A 1 146 ? -1.496 10.430 29.625 1.00 95.06 146 VAL A N 1
ATOM 1104 C CA . VAL A 1 146 ? -2.837 9.937 29.280 1.00 95.06 146 VAL A CA 1
ATOM 1105 C C . VAL A 1 146 ? -3.476 10.745 28.147 1.00 95.06 146 VAL A C 1
ATOM 1107 O O . VAL A 1 146 ? -4.106 10.153 27.275 1.00 95.06 146 VAL A O 1
ATOM 1110 N N . ASP A 1 147 ? -3.279 12.066 28.095 1.00 96.19 147 ASP A N 1
ATOM 1111 C CA . ASP A 1 147 ? -3.847 12.919 27.039 1.00 96.19 147 ASP A CA 1
ATOM 1112 C C . ASP A 1 147 ? -3.232 12.593 25.670 1.00 96.19 147 ASP A C 1
ATOM 1114 O O . ASP A 1 147 ? -3.936 12.484 24.660 1.00 96.19 147 ASP A O 1
ATOM 1118 N N . ARG A 1 148 ? -1.918 12.343 25.621 1.00 94.94 148 ARG A N 1
ATOM 1119 C CA . ARG A 1 148 ? -1.259 11.881 24.388 1.00 94.94 148 ARG A CA 1
ATOM 1120 C C . ARG A 1 148 ? -1.727 10.493 23.968 1.00 94.94 148 ARG A C 1
ATOM 1122 O O . ARG A 1 148 ? -1.940 10.277 22.773 1.00 94.94 148 ARG A O 1
ATOM 1129 N N . MET A 1 149 ? -1.875 9.571 24.920 1.00 95.88 149 MET A N 1
ATOM 1130 C CA . MET A 1 149 ? -2.384 8.228 24.641 1.00 95.88 149 MET A CA 1
ATOM 1131 C C . MET A 1 149 ? -3.795 8.285 24.051 1.00 95.88 149 MET A C 1
ATOM 1133 O O . MET A 1 149 ? -4.037 7.654 23.024 1.00 95.88 149 MET A O 1
ATOM 1137 N N . ASP A 1 150 ? -4.690 9.091 24.627 1.00 96.88 150 ASP A N 1
ATOM 1138 C CA . ASP A 1 150 ? -6.068 9.240 24.146 1.00 96.88 150 ASP A CA 1
ATOM 1139 C C . ASP A 1 150 ? -6.125 9.843 22.732 1.00 96.88 150 ASP A C 1
ATOM 1141 O O . ASP A 1 150 ? -6.744 9.284 21.822 1.00 96.88 150 ASP A O 1
ATOM 1145 N N . LYS A 1 151 ? -5.385 10.932 22.485 1.00 97.19 151 LYS A N 1
ATOM 1146 C CA . LYS A 1 151 ? -5.317 11.569 21.156 1.00 97.19 151 LYS A CA 1
ATOM 1147 C C . LYS A 1 151 ? -4.805 10.614 20.080 1.00 97.19 151 LYS A C 1
ATOM 1149 O O . LYS A 1 151 ? -5.407 10.513 19.006 1.00 97.19 151 LYS A O 1
ATOM 1154 N N . LEU A 1 152 ? -3.707 9.909 20.352 1.00 97.44 152 LEU A N 1
ATOM 1155 C CA . LEU A 1 152 ? -3.116 8.957 19.407 1.00 97.44 152 LEU A CA 1
ATOM 1156 C C . LEU A 1 152 ? -4.009 7.725 19.215 1.00 97.44 152 LEU A C 1
ATOM 1158 O O . LEU A 1 152 ? -4.188 7.282 18.080 1.00 97.44 152 LEU A O 1
ATOM 1162 N N . GLY A 1 153 ? -4.630 7.226 20.286 1.00 97.12 153 GLY A N 1
ATOM 1163 C CA . GLY A 1 153 ? -5.594 6.129 20.237 1.00 97.12 153 GLY A CA 1
ATOM 1164 C C . GLY A 1 153 ? -6.827 6.470 19.400 1.00 97.12 153 GLY A C 1
ATOM 1165 O O . GLY A 1 153 ? -7.276 5.656 18.588 1.00 97.12 153 GLY A O 1
ATOM 1166 N N . ASN A 1 154 ? -7.333 7.699 19.507 1.00 97.88 154 ASN A N 1
ATOM 1167 C CA . ASN A 1 154 ? -8.446 8.191 18.697 1.00 97.88 154 ASN A CA 1
ATOM 1168 C C . ASN A 1 154 ? -8.074 8.278 17.206 1.00 97.88 154 ASN A C 1
ATOM 1170 O O . ASN A 1 154 ? -8.834 7.813 16.354 1.00 97.88 154 ASN A O 1
ATOM 1174 N N . ILE A 1 155 ? -6.889 8.813 16.879 1.00 97.31 155 ILE A N 1
ATOM 1175 C CA . ILE A 1 155 ? -6.380 8.844 15.496 1.00 97.31 155 ILE A CA 1
ATOM 1176 C C . ILE A 1 155 ? -6.267 7.421 14.942 1.00 97.31 155 ILE A C 1
ATOM 1178 O O . ILE A 1 155 ? -6.830 7.144 13.883 1.0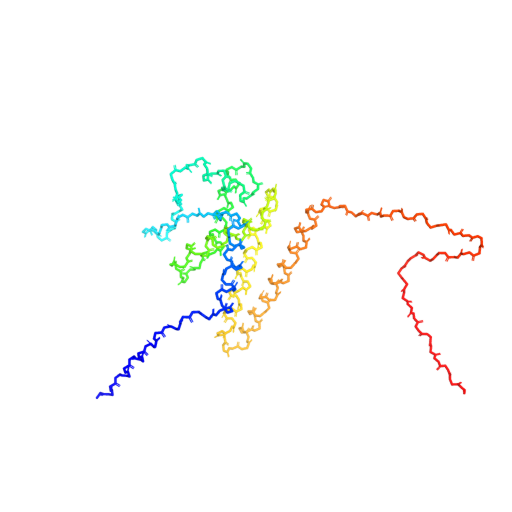0 97.31 155 ILE A O 1
ATOM 1182 N N . ALA A 1 156 ? -5.608 6.514 15.670 1.00 97.62 156 ALA A N 1
ATOM 1183 C CA . ALA A 1 156 ? -5.456 5.121 15.259 1.00 97.62 156 ALA A CA 1
ATOM 1184 C C . ALA A 1 156 ? -6.821 4.464 15.010 1.00 97.62 156 ALA A C 1
ATOM 1186 O O . ALA A 1 156 ? -7.053 3.894 13.946 1.00 97.62 156 ALA A O 1
ATOM 1187 N N . THR A 1 157 ? -7.764 4.617 15.942 1.00 98.06 157 THR A N 1
ATOM 1188 C CA . THR A 1 157 ? -9.116 4.051 15.831 1.00 98.06 157 THR A CA 1
ATOM 1189 C C . THR A 1 157 ? -9.868 4.593 14.619 1.00 98.06 157 THR A C 1
ATOM 1191 O O . THR A 1 157 ? -10.510 3.833 13.894 1.00 98.06 157 THR A O 1
ATOM 1194 N N . LYS A 1 158 ? -9.792 5.904 14.363 1.00 98.38 158 LYS A N 1
ATOM 1195 C CA . LYS A 1 158 ? -10.415 6.522 13.185 1.00 98.38 158 LYS A CA 1
ATOM 1196 C C . LYS A 1 158 ? -9.819 5.980 11.893 1.00 98.38 158 LYS A C 1
ATOM 1198 O O . LYS A 1 158 ? -10.586 5.579 11.026 1.00 98.38 158 LYS A O 1
ATOM 1203 N N . MET A 1 159 ? -8.494 5.917 11.787 1.00 98.19 159 MET A N 1
ATOM 1204 C CA . MET A 1 159 ? -7.829 5.409 10.587 1.00 98.19 159 MET A CA 1
ATOM 1205 C C . MET A 1 159 ? -8.133 3.925 10.351 1.00 98.19 159 MET A C 1
ATOM 1207 O O . MET A 1 159 ? -8.475 3.554 9.236 1.00 98.19 159 MET A O 1
ATOM 1211 N N . MET A 1 160 ? -8.131 3.082 11.388 1.00 98.06 160 MET A N 1
ATOM 1212 C CA . MET A 1 160 ? -8.494 1.662 11.253 1.00 98.06 160 MET A CA 1
ATOM 1213 C C . MET A 1 160 ? -9.943 1.462 10.779 1.00 98.06 160 MET A C 1
ATOM 1215 O O . MET A 1 160 ? -10.206 0.619 9.916 1.00 98.06 160 MET A O 1
ATOM 1219 N N . ARG A 1 161 ? -10.893 2.261 11.290 1.00 98.38 161 ARG A N 1
ATOM 1220 C CA . ARG A 1 161 ? -12.275 2.234 10.786 1.00 98.38 161 ARG A CA 1
ATOM 1221 C C . ARG A 1 161 ? -12.353 2.695 9.333 1.00 98.38 161 ARG A C 1
ATOM 1223 O O . ARG A 1 161 ? -12.984 2.015 8.533 1.00 98.38 161 ARG A O 1
ATOM 1230 N N . THR A 1 162 ? -11.689 3.800 8.987 1.00 98.50 162 THR A N 1
ATOM 1231 C CA . THR A 1 162 ? -11.625 4.297 7.605 1.00 98.50 162 THR A CA 1
ATOM 1232 C C . THR A 1 162 ? -11.053 3.241 6.664 1.00 98.50 162 THR A C 1
ATOM 1234 O O . THR A 1 162 ? -11.641 2.997 5.617 1.00 98.50 162 THR A O 1
ATOM 1237 N N . TYR A 1 163 ? -9.974 2.559 7.055 1.00 98.19 163 TYR A N 1
ATOM 1238 C CA . TYR A 1 163 ? -9.364 1.489 6.266 1.00 98.19 163 TYR A CA 1
ATOM 1239 C C . TYR A 1 163 ? -10.350 0.346 5.992 1.00 98.19 163 TYR A C 1
ATOM 1241 O O . TYR A 1 163 ? -10.463 -0.132 4.866 1.00 98.19 163 TYR A O 1
ATOM 1249 N N . THR A 1 164 ? -11.138 -0.040 6.999 1.00 98.19 164 THR A N 1
ATOM 1250 C CA . THR A 1 164 ? -12.192 -1.055 6.838 1.00 98.19 164 THR A CA 1
ATOM 1251 C C . THR A 1 164 ? -13.266 -0.592 5.848 1.00 98.19 164 THR A C 1
ATOM 1253 O O . THR A 1 164 ? -13.618 -1.329 4.930 1.00 98.19 164 THR A O 1
ATOM 1256 N N . THR A 1 165 ? -13.729 0.657 5.958 1.00 98.44 165 THR A N 1
ATOM 1257 C CA . THR A 1 165 ? -14.685 1.240 5.002 1.00 98.44 165 THR A CA 1
ATOM 1258 C C . THR A 1 165 ? -14.110 1.330 3.584 1.00 98.44 165 THR A C 1
ATOM 1260 O O . THR A 1 165 ? -14.835 1.108 2.617 1.00 98.44 165 THR A O 1
ATOM 1263 N N . GLN A 1 166 ? -12.815 1.616 3.425 1.00 98.12 166 GLN A N 1
ATOM 1264 C CA . GLN A 1 166 ? -12.153 1.628 2.117 1.00 98.12 166 GLN A CA 1
ATOM 1265 C C . GLN A 1 166 ? -12.099 0.224 1.494 1.00 98.12 166 GLN A C 1
ATOM 1267 O O . GLN A 1 166 ? -12.366 0.092 0.301 1.00 98.12 166 GLN A O 1
ATOM 1272 N N . ILE A 1 167 ? -11.845 -0.826 2.289 1.00 97.56 167 ILE A N 1
ATOM 1273 C CA . ILE A 1 167 ? -11.935 -2.223 1.824 1.00 97.56 167 ILE A CA 1
ATOM 1274 C C . ILE A 1 167 ? -13.347 -2.529 1.310 1.00 97.56 167 ILE A C 1
ATOM 1276 O O . ILE A 1 167 ? -13.508 -3.086 0.223 1.00 97.56 167 ILE A O 1
ATOM 1280 N N . GLU A 1 168 ? -14.380 -2.154 2.065 1.00 96.50 168 GLU A N 1
ATOM 1281 C CA . GLU A 1 168 ? -15.775 -2.361 1.662 1.00 96.50 168 GLU A CA 1
ATOM 1282 C C . GLU A 1 168 ? -16.126 -1.587 0.385 1.00 96.50 168 GLU A C 1
ATOM 1284 O O . GLU A 1 168 ? -16.791 -2.129 -0.503 1.00 96.50 168 GLU A O 1
ATOM 1289 N N . ALA A 1 169 ? -15.656 -0.341 0.271 1.00 95.81 169 ALA A N 1
ATOM 1290 C CA . ALA A 1 169 ? -15.843 0.499 -0.906 1.00 95.81 169 ALA A CA 1
ATOM 1291 C C . ALA A 1 169 ? -15.178 -0.113 -2.147 1.00 95.81 169 ALA A C 1
ATOM 1293 O O . ALA A 1 169 ? -15.831 -0.213 -3.186 1.00 95.81 169 ALA A O 1
ATOM 1294 N N . LEU A 1 170 ? -13.939 -0.602 -2.027 1.00 96.31 170 LE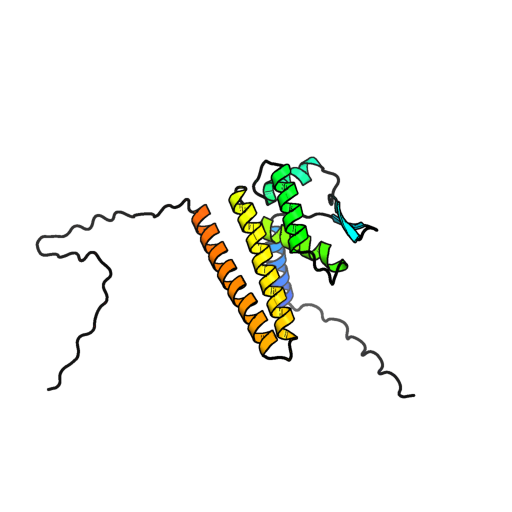U A N 1
ATOM 1295 C CA . LEU A 1 170 ? -13.236 -1.301 -3.104 1.00 96.31 170 LEU A CA 1
ATOM 1296 C C . LEU A 1 170 ? -13.991 -2.570 -3.526 1.00 96.31 170 LEU A C 1
ATOM 1298 O O . LEU A 1 170 ? -14.261 -2.780 -4.708 1.00 96.31 170 LEU A O 1
ATOM 1302 N N . ALA A 1 171 ? -14.407 -3.393 -2.561 1.00 95.00 171 ALA A N 1
ATOM 1303 C CA . ALA A 1 171 ? -15.182 -4.601 -2.836 1.00 95.00 171 ALA A CA 1
ATOM 1304 C C . ALA A 1 171 ? -16.538 -4.287 -3.491 1.00 95.00 171 ALA A C 1
ATOM 1306 O O . ALA A 1 171 ? -17.056 -5.081 -4.276 1.00 95.00 171 ALA A O 1
ATOM 1307 N N . LYS A 1 172 ? -17.161 -3.152 -3.158 1.00 92.88 172 LYS A N 1
ATOM 1308 C CA . LYS A 1 172 ? -18.402 -2.692 -3.793 1.00 92.88 172 LYS A CA 1
ATOM 1309 C C . LYS A 1 172 ? -18.160 -2.196 -5.220 1.00 92.88 172 LYS A C 1
ATOM 1311 O O . LYS A 1 172 ? -18.945 -2.550 -6.095 1.00 92.88 172 LYS A O 1
ATOM 1316 N N . LEU A 1 173 ? -17.088 -1.434 -5.448 1.00 90.81 173 LEU A N 1
ATOM 1317 C CA . LEU A 1 173 ? -16.699 -0.937 -6.770 1.00 90.81 173 LEU A CA 1
ATOM 1318 C C . LEU A 1 173 ? -16.471 -2.101 -7.743 1.00 90.81 173 LEU A C 1
ATOM 1320 O O . LEU A 1 173 ? -17.060 -2.121 -8.819 1.00 90.81 173 LEU A O 1
ATOM 1324 N N . ARG A 1 174 ? -15.740 -3.135 -7.307 1.00 93.19 174 ARG A N 1
ATOM 1325 C CA . ARG A 1 174 ? -15.468 -4.344 -8.107 1.00 93.19 174 ARG A CA 1
ATOM 1326 C C . ARG A 1 174 ? -16.689 -5.207 -8.397 1.00 93.19 174 ARG A C 1
ATOM 1328 O O . ARG A 1 174 ? -16.727 -5.897 -9.406 1.00 93.19 174 ARG A O 1
ATOM 1335 N N . ARG A 1 175 ? -17.695 -5.178 -7.521 1.00 89.38 175 ARG A N 1
ATOM 1336 C CA . ARG A 1 175 ? -18.981 -5.853 -7.756 1.00 89.38 175 ARG A CA 1
ATOM 1337 C C . ARG A 1 175 ? -19.889 -5.082 -8.723 1.00 89.38 175 ARG A C 1
ATOM 1339 O O . ARG A 1 175 ? -20.991 -5.540 -8.994 1.00 89.38 175 ARG A O 1
ATOM 1346 N N . GLY A 1 176 ? -19.477 -3.905 -9.204 1.00 73.00 176 GLY A N 1
ATOM 1347 C CA . GLY A 1 176 ? -20.211 -3.148 -10.223 1.00 73.00 176 GLY A CA 1
ATOM 1348 C C . GLY A 1 176 ? -21.579 -2.620 -9.777 1.00 73.00 176 GLY A C 1
ATOM 1349 O O . GLY A 1 176 ? -22.382 -2.222 -10.612 1.00 73.00 176 GLY A O 1
ATOM 1350 N N . GLY A 1 177 ? -21.874 -2.616 -8.472 1.00 61.09 177 GLY A N 1
ATOM 1351 C CA . GLY A 1 177 ? -23.188 -2.208 -7.968 1.00 61.09 177 GLY A CA 1
ATOM 1352 C C . GLY A 1 177 ? -24.327 -3.196 -8.253 1.00 61.09 177 GLY A C 1
ATOM 1353 O O . GLY A 1 177 ? -25.482 -2.829 -8.041 1.00 61.09 177 GLY A O 1
ATOM 1354 N N . GLU A 1 178 ? -24.045 -4.435 -8.673 1.00 52.19 178 GLU A N 1
ATOM 1355 C CA . GLU A 1 178 ? -25.079 -5.464 -8.808 1.00 52.19 178 GLU A CA 1
ATOM 1356 C C . GLU A 1 178 ? -25.632 -5.851 -7.430 1.00 52.19 178 GLU A C 1
ATOM 1358 O O . GLU A 1 178 ? -25.058 -6.640 -6.676 1.00 52.19 178 GLU A O 1
ATOM 1363 N N . GLN A 1 179 ? -26.801 -5.310 -7.093 1.00 56.62 179 GLN A N 1
ATOM 1364 C CA . GLN A 1 179 ? -27.691 -5.986 -6.164 1.00 56.62 179 GLN A CA 1
ATOM 1365 C C . GLN A 1 179 ? -28.323 -7.148 -6.934 1.00 56.62 179 GLN A C 1
ATOM 1367 O O . GLN A 1 179 ? -29.315 -6.962 -7.633 1.00 56.62 179 GLN A O 1
ATOM 1372 N N . THR A 1 180 ? -27.750 -8.348 -6.829 1.00 55.78 180 THR A N 1
ATOM 1373 C CA . THR A 1 180 ? -28.368 -9.573 -7.358 1.00 55.78 180 THR A CA 1
ATOM 1374 C C . THR A 1 180 ? -29.723 -9.794 -6.673 1.00 55.78 180 THR A C 1
ATOM 1376 O O . THR A 1 180 ? -29.800 -10.363 -5.585 1.00 55.78 180 THR A O 1
ATOM 1379 N N . VAL A 1 181 ? -30.810 -9.313 -7.282 1.00 59.69 181 VAL A N 1
ATOM 1380 C CA . VAL A 1 181 ? -32.181 -9.643 -6.875 1.00 59.69 181 VAL A CA 1
ATOM 1381 C C . VAL A 1 181 ? -32.505 -11.007 -7.474 1.00 59.69 181 VAL A C 1
ATOM 1383 O O . VAL A 1 181 ? -32.844 -11.119 -8.650 1.00 59.69 181 VAL A O 1
ATOM 1386 N N . ARG A 1 182 ? -32.370 -12.071 -6.675 1.00 59.28 182 ARG A N 1
ATOM 1387 C CA . ARG A 1 182 ? -32.816 -13.409 -7.076 1.00 59.28 182 ARG A CA 1
ATOM 1388 C C . ARG A 1 182 ? -34.337 -13.469 -6.952 1.00 59.28 182 ARG A C 1
ATOM 1390 O O . ARG A 1 182 ? -34.864 -13.522 -5.846 1.00 59.28 182 ARG A O 1
ATOM 1397 N N . VAL A 1 183 ? -35.039 -13.432 -8.084 1.00 56.12 183 VAL A N 1
ATOM 1398 C CA . VAL A 1 183 ? -36.490 -13.653 -8.121 1.00 56.12 183 VAL A CA 1
ATOM 1399 C C . VAL A 1 183 ? -36.749 -15.145 -7.940 1.00 56.12 183 VAL A C 1
ATOM 1401 O O . VAL A 1 183 ? -36.567 -15.940 -8.859 1.00 56.12 183 VAL A O 1
ATOM 1404 N N . GLU A 1 184 ? -37.158 -15.529 -6.736 1.00 70.38 184 GLU A N 1
ATOM 1405 C CA . GLU A 1 184 ? -37.709 -16.853 -6.461 1.00 70.38 184 GLU A CA 1
ATOM 1406 C C . GLU A 1 184 ? -39.232 -16.774 -6.556 1.00 70.38 184 GLU A C 1
ATOM 1408 O O . GLU A 1 184 ? -39.882 -16.114 -5.745 1.00 70.38 184 GLU A O 1
ATOM 1413 N N . HIS A 1 185 ? -39.820 -17.432 -7.558 1.00 63.06 185 HIS A N 1
ATOM 1414 C CA . HIS A 1 185 ? -41.272 -17.564 -7.646 1.00 63.06 185 HIS A CA 1
ATOM 1415 C C . HIS A 1 185 ? -41.772 -18.508 -6.547 1.00 63.06 185 HIS A C 1
ATOM 1417 O O . HIS A 1 185 ? -41.782 -19.729 -6.712 1.00 63.06 185 HIS A O 1
ATOM 1423 N N . VAL A 1 186 ? -42.207 -17.944 -5.422 1.00 66.00 186 VAL A N 1
ATOM 1424 C CA . VAL A 1 186 ? -42.906 -18.690 -4.372 1.00 66.00 186 VAL A CA 1
ATOM 1425 C C . VAL A 1 186 ? -44.375 -18.826 -4.770 1.00 66.00 186 VAL A C 1
ATOM 1427 O O . VAL A 1 186 ? -45.100 -17.836 -4.847 1.00 66.00 186 VAL A O 1
ATOM 1430 N N . HIS A 1 187 ? -44.827 -20.056 -5.026 1.00 61.06 187 HIS A N 1
ATOM 1431 C CA . HIS A 1 187 ? -46.249 -20.337 -5.217 1.00 61.06 187 HIS A CA 1
ATOM 1432 C C . HIS A 1 187 ? -46.952 -20.345 -3.861 1.00 61.06 187 HIS A C 1
ATOM 1434 O O . HIS A 1 187 ? -46.708 -21.215 -3.025 1.00 61.06 187 HIS A O 1
ATOM 1440 N N . VAL A 1 188 ? -47.840 -19.376 -3.654 1.00 68.88 188 VAL A N 1
ATOM 1441 C CA . VAL A 1 188 ? -48.725 -19.342 -2.491 1.00 68.88 188 VAL A CA 1
ATOM 1442 C C . VAL A 1 188 ? -50.042 -20.005 -2.887 1.00 68.88 188 VAL A C 1
ATOM 1444 O O . VAL A 1 188 ? -50.794 -19.479 -3.705 1.00 68.88 188 VAL A O 1
ATOM 1447 N N . TYR A 1 189 ? -50.300 -21.193 -2.341 1.00 68.69 189 TYR A N 1
ATOM 1448 C CA . TYR A 1 189 ? -51.563 -21.906 -2.533 1.00 68.69 189 TYR A CA 1
ATOM 1449 C C . TYR A 1 189 ? -52.706 -21.218 -1.775 1.00 68.69 189 TYR A C 1
ATOM 1451 O O . TYR A 1 189 ? -52.476 -20.433 -0.852 1.00 68.69 189 TYR A O 1
ATOM 1459 N N . GLN A 1 190 ? -53.952 -21.525 -2.148 1.00 52.62 190 GLN A N 1
ATOM 1460 C CA . GLN A 1 190 ? -55.139 -20.970 -1.496 1.00 52.62 190 GLN A CA 1
ATOM 1461 C C . GLN A 1 190 ? -55.087 -21.225 0.025 1.00 52.62 190 GLN A C 1
ATOM 1463 O O . GLN A 1 190 ? -55.043 -22.372 0.463 1.00 52.62 190 GLN A O 1
ATOM 1468 N N . GLY A 1 191 ? -55.049 -20.150 0.821 1.00 72.56 191 GLY A N 1
ATOM 1469 C CA . GLY A 1 191 ? -54.926 -20.197 2.286 1.00 72.56 191 GLY A CA 1
ATOM 1470 C C . GLY A 1 191 ? -53.525 -19.909 2.850 1.00 72.56 191 GLY A C 1
ATOM 1471 O O . GLY A 1 191 ? -53.394 -19.748 4.060 1.00 72.56 191 GLY A O 1
ATOM 1472 N N . GLY A 1 192 ? -52.485 -19.794 2.015 1.00 58.47 192 GLY A N 1
ATOM 1473 C CA . GLY A 1 192 ? -51.153 -19.356 2.446 1.00 58.47 192 GLY A CA 1
ATOM 1474 C C . GLY A 1 192 ? -51.042 -17.829 2.531 1.00 58.47 192 GLY A C 1
ATOM 1475 O O . GLY A 1 192 ? -51.516 -17.121 1.647 1.00 58.47 192 GLY A O 1
ATOM 1476 N N . GLN A 1 193 ? -50.396 -17.304 3.575 1.00 63.03 193 GLN A N 1
ATOM 1477 C CA . GLN A 1 193 ? -50.025 -15.888 3.672 1.00 63.03 193 GLN A CA 1
ATOM 1478 C C . GLN A 1 193 ? -48.502 -15.758 3.650 1.00 63.03 193 GLN A C 1
ATOM 1480 O O . GLN A 1 193 ? -47.809 -16.359 4.470 1.00 63.03 193 GLN A O 1
ATOM 1485 N N . ALA A 1 194 ? -47.983 -14.967 2.712 1.00 67.06 194 ALA A N 1
ATOM 1486 C CA . ALA A 1 194 ? -46.579 -14.583 2.676 1.00 67.06 194 ALA A CA 1
ATOM 1487 C C . ALA A 1 194 ? -46.418 -13.211 3.339 1.00 67.06 194 ALA A C 1
ATOM 1489 O O . ALA A 1 194 ? -47.087 -12.250 2.962 1.00 67.06 194 ALA A O 1
ATOM 1490 N N . ILE A 1 195 ? -45.528 -13.118 4.326 1.00 61.53 195 ILE A N 1
ATOM 1491 C CA . ILE A 1 195 ? -45.168 -11.851 4.965 1.00 61.53 195 ILE A CA 1
ATOM 1492 C C . ILE A 1 195 ? -43.950 -11.290 4.231 1.00 61.53 195 ILE A C 1
ATOM 1494 O O . ILE A 1 195 ? -42.926 -11.964 4.135 1.00 61.53 195 ILE A O 1
ATOM 1498 N N . VAL A 1 196 ? -44.049 -10.054 3.741 1.00 59.72 196 VAL A N 1
ATOM 1499 C CA . VAL A 1 196 ? -42.928 -9.328 3.128 1.00 59.72 196 VAL A CA 1
ATOM 1500 C C . VAL A 1 196 ? -42.511 -8.203 4.072 1.00 59.72 196 VAL A C 1
ATOM 1502 O O . VAL A 1 196 ? -43.269 -7.260 4.282 1.00 59.72 196 VAL A O 1
ATOM 1505 N N . GLY A 1 197 ? -41.323 -8.308 4.672 1.00 67.44 197 GLY A N 1
ATOM 1506 C CA . GLY A 1 197 ? -40.792 -7.299 5.594 1.00 67.44 197 GLY A CA 1
ATOM 1507 C C . GLY A 1 197 ? -39.833 -7.867 6.644 1.00 67.44 197 GLY A C 1
ATOM 1508 O O . GLY A 1 197 ? -39.623 -9.075 6.728 1.00 67.44 197 GLY A O 1
ATOM 1509 N N . ASN A 1 198 ? -39.238 -6.984 7.450 1.00 50.50 198 ASN A N 1
ATOM 1510 C CA . ASN A 1 198 ? -38.304 -7.361 8.512 1.00 50.50 198 ASN A CA 1
ATOM 1511 C C . ASN A 1 198 ? -39.085 -7.978 9.691 1.00 50.50 198 ASN A C 1
ATOM 1513 O O . ASN A 1 198 ? -39.768 -7.266 10.426 1.00 50.50 198 ASN A O 1
ATOM 1517 N N . VAL A 1 199 ? -39.020 -9.302 9.867 1.00 62.53 199 VAL A N 1
ATOM 1518 C CA . VAL A 1 199 ? -39.766 -10.006 10.925 1.00 62.53 199 VAL A CA 1
ATOM 1519 C C . VAL A 1 199 ? -38.953 -10.015 12.219 1.00 62.53 199 VAL A C 1
ATOM 1521 O O . VAL A 1 199 ? -38.061 -10.840 12.403 1.00 62.53 199 VAL A O 1
ATOM 1524 N N . GLN A 1 200 ? -39.283 -9.122 13.151 1.00 57.12 200 GLN A N 1
ATOM 1525 C CA . GLN A 1 200 ? -38.859 -9.251 14.547 1.00 57.12 200 GLN A CA 1
ATOM 1526 C C . GLN A 1 200 ? -39.883 -10.117 15.290 1.00 57.12 200 GLN A C 1
ATOM 1528 O O . GLN A 1 200 ? -41.025 -9.707 15.490 1.00 57.12 200 GLN A O 1
ATOM 1533 N N . ARG A 1 201 ? -39.493 -11.332 15.698 1.00 53.00 201 ARG A N 1
ATOM 1534 C CA . ARG A 1 201 ? -40.313 -12.158 16.599 1.00 53.00 201 ARG A CA 1
ATOM 1535 C C . ARG A 1 201 ? -40.278 -11.549 18.003 1.00 53.00 201 ARG A C 1
ATOM 1537 O O . ARG A 1 201 ? -39.384 -11.852 18.787 1.00 53.00 201 ARG A O 1
ATOM 1544 N N . GLY A 1 202 ? -41.243 -10.687 18.310 1.00 50.00 202 GLY A N 1
ATOM 1545 C CA . GLY A 1 202 ? -41.522 -10.261 19.679 1.00 50.00 202 GLY A CA 1
ATOM 1546 C C . GLY A 1 202 ? -42.130 -11.422 20.466 1.00 50.00 202 GLY A C 1
ATOM 1547 O O . GLY A 1 202 ? -43.258 -11.825 20.195 1.00 50.00 202 GLY A O 1
ATOM 1548 N N . GLY A 1 203 ? -41.370 -11.992 21.402 1.00 47.09 203 GLY A N 1
ATOM 1549 C CA . GLY A 1 203 ? -41.881 -12.977 22.353 1.00 47.09 203 GLY A CA 1
ATOM 1550 C C . GLY A 1 203 ? -42.900 -12.329 23.291 1.00 47.09 203 GLY A C 1
ATOM 1551 O O . GLY A 1 203 ? -42.592 -11.337 23.948 1.00 47.09 203 GLY A O 1
ATOM 1552 N N . ALA A 1 204 ? -44.116 -12.870 23.316 1.00 46.75 204 ALA A N 1
ATOM 1553 C CA . ALA A 1 204 ? -45.188 -12.437 24.205 1.00 46.75 204 ALA A CA 1
ATOM 1554 C C . ALA A 1 204 ? -44.917 -12.855 25.671 1.00 46.75 204 ALA A C 1
ATOM 1556 O O . ALA A 1 204 ? -44.287 -13.892 25.901 1.00 46.75 204 ALA A O 1
ATOM 1557 N N . PRO A 1 205 ? -45.394 -12.073 26.659 1.00 52.09 205 PRO A N 1
ATOM 1558 C CA . PRO A 1 205 ? -45.180 -12.317 28.082 1.00 52.09 205 PRO A CA 1
ATOM 1559 C C . PRO A 1 205 ? -46.071 -13.462 28.583 1.00 52.09 205 PRO A C 1
ATOM 1561 O O . PRO A 1 205 ? -47.289 -13.433 28.414 1.00 52.09 205 PRO A O 1
ATOM 1564 N N . GLY A 1 206 ? -45.458 -14.470 29.206 1.00 50.12 206 GLY A N 1
ATOM 1565 C CA . GLY A 1 206 ? -46.172 -15.550 29.885 1.00 50.12 206 GLY A CA 1
ATOM 1566 C C . GLY A 1 206 ? -46.812 -15.041 31.174 1.00 50.12 206 GLY A C 1
ATOM 1567 O O . GLY A 1 206 ? -46.103 -14.700 32.119 1.00 50.12 206 GLY A O 1
ATOM 1568 N N . GLY A 1 207 ? -48.142 -14.962 31.173 1.00 48.12 207 GLY A N 1
ATOM 1569 C CA . GLY A 1 207 ? -48.965 -14.745 32.358 1.00 48.12 207 GLY A CA 1
ATOM 1570 C C . GLY A 1 207 ? -49.002 -15.982 33.256 1.00 48.12 207 GLY A C 1
ATOM 1571 O O . GLY A 1 207 ? -48.876 -17.110 32.780 1.00 48.12 207 GLY A O 1
ATOM 1572 N N . TYR A 1 208 ? -49.140 -15.716 34.551 1.00 49.56 208 TYR A N 1
ATOM 1573 C CA . TYR A 1 208 ? -49.344 -16.682 35.624 1.00 49.56 208 TYR A CA 1
ATOM 1574 C C . TYR A 1 208 ? -50.725 -17.335 35.520 1.00 49.56 208 TYR A C 1
ATOM 1576 O O . TYR A 1 208 ? -51.698 -16.619 35.301 1.00 49.56 208 TYR A O 1
ATOM 1584 N N . ASP A 1 209 ? -50.770 -18.650 35.726 1.00 41.19 209 ASP A N 1
ATOM 1585 C CA . ASP A 1 209 ? -51.701 -19.357 36.619 1.00 41.19 209 ASP A CA 1
ATOM 1586 C C . ASP A 1 209 ? -51.095 -20.724 36.988 1.00 41.19 209 ASP A C 1
ATOM 1588 O O . ASP A 1 209 ? -50.590 -21.421 36.073 1.00 41.19 209 ASP A O 1
#

Radius of gyration: 26.89 Å; chains: 1; bounding box: 91×49×58 Å

Secondary structure (DSSP, 8-state):
-PPPPPPP--PPPPPP-HHHHHHHHHHHHHHHTSPPPP--EEEE-TTS-EEEE-SSS-HHHHHHHHHHHTT-S-HHHHHHHHHHHHHHH--TT-STTHHHHHHHHHHHHHHH--SSHHHHHHHHHHHHHHHHHHHHHHHHHT--SHHHHHHHHHHHHHHHHHHHHHHHHHHHHHTTT------------TT-----S-----PPP----

Foldseek 3Di:
DPDDDDPDPDDDDDDDDPVRVVVVVVVVVVVVPDDDFQAWDWDQDPVRDIDTHHPDDPPVVNQVNLCQLLLHPDPVLSVVLLVLLLVLQDDPVDSPCSRVSSSVLSRQSSVQRDNYNVSSVLSSVLSSLVVLLVVLVVVLVPDPDPVSVVVSVVSNVVSVVVSVVSVVVSVCVVVVVDPPPDDDPDDAPPPDDDDDDDDDPDDDDDDDD

Sequence (209 aa):
MPKSPKPAETKPLREPDAREKAAMDRALERYKARPAPFEYAVHPQADGMQKLARPHSDDAGHLLHALDAFGTASNDFKDNALVQLGAVVQDVTDKEAFAQQFNASLAAISGIAPQNEVEAMLAVQMVATHDLAMKAMRKMSHASDVDRMDKLGNIATKMMRTYTTQIEALAKLRRGGEQTVRVEHVHVYQGGQAIVGNVQRGGAPGGYD

pLDDT: mean 85.43, std 15.73, range [41.19, 98.5]